Protein AF-H3NLT8-F1 (afdb_monomer)

pLDDT: mean 78.23, std 16.83, range [37.44, 98.0]

Foldseek 3Di:
DVVVVVVVVVVVVVVVVVVVVVVVVLVVVLVVLVVVLVVLLVCLLCVLQPPVVVVVVPDDDDDDPDPPPVLVVSCVSNQAPDPLVSVLSVLSSLLSNLCRVQFQKHKDWPDKDKDWDWDDDPQKIKIKIWMKTWIWIQHNNRIDPDIDIDIWIKIWIAGSPPRHTHDIGTPDPVVVCSSVDPSVVVSVVSNVVSVVVVVVVVVLVVVVVVVVVVDPDDDDPDPPDDDPLPDPDQFPVVQLVVLCVVPVPPHDPVDDDPCVPDNCCVVSSVVVSRVSRDDDD

Solvent-accessible surface area (backbone atoms only — not comparable to full-atom values): 16389 Å² total; per-residue (Å²): 112,74,70,63,54,55,53,52,52,54,51,52,52,49,51,53,50,53,52,52,51,48,53,52,53,52,50,54,54,49,48,55,52,50,51,50,41,55,48,51,50,53,46,62,72,48,51,68,73,57,64,57,62,68,51,64,78,70,54,87,84,77,81,88,71,76,77,71,76,57,56,66,60,53,50,64,70,50,35,61,68,33,66,69,58,51,51,49,52,54,50,50,51,51,38,49,46,59,49,52,78,76,44,57,63,47,79,44,78,78,46,77,48,79,48,75,47,80,47,79,56,92,64,32,35,36,34,42,35,43,35,42,38,31,33,33,44,23,50,77,85,45,68,50,89,63,77,43,79,48,79,48,40,35,35,40,32,26,33,63,87,79,65,25,32,55,46,77,46,60,67,43,66,68,58,47,50,56,76,70,46,65,54,68,62,49,38,52,51,55,48,51,53,51,51,51,52,49,53,52,50,52,50,52,53,50,52,53,53,52,60,54,68,78,48,92,71,78,94,70,89,73,77,79,82,66,67,89,88,69,65,95,81,61,65,40,59,68,45,21,51,52,46,42,69,69,36,74,88,41,82,64,79,94,47,89,83,58,59,87,70,55,88,47,52,66,64,53,50,51,52,49,29,54,54,56,11,49,78,85,128

Organism: NCBI:txid883114

Secondary structure (DSSP, 8-state):
-HHHHHHHHHHHHHHHHHHHHHHHHHHHHHHHHHHHHHHHHHHHHHHTTTHHHHHHTT-S------THHHHHHHHHHHTB--HHHHHHHHHHHHHHHHHHTT--EEEEEEEEEEEEEEEEETTEEEEEEEEEEEEEEEETTEE-SSPEEEEEEEEEEEETTT--EEEEEE-SHHHHHHHHS-HHHHHHHHHHHHHHHHHHHHHHHHHHHHHHHS--S----------TT--TT-B-HHHHHHHHHHHSSS--TTS---TTSSSTHHHHHHHHHHHHHB---

Nearest PDB structures (foldseek):
  6jzf-assembly1_B  TM=5.362E-01  e=1.788E-02  Arabidopsis thaliana
  5i7l-assembly3_A  TM=5.885E-01  e=6.444E-01  Homo sapiens
  3f7x-assembly1_A-2  TM=3.452E-01  e=8.452E-02  Pseudomonas putida KT2440
  3f8h-assembly1_B  TM=3.735E-01  e=1.011E-01  Ruegeria sp. TM1040
  7jmv-assembly1_A  TM=3.853E-01  e=9.790E-01  Madurella mycetomatis

Radius of gyration: 28.03 Å; Cα contacts (8 Å, |Δi|>4): 250; chains: 1; bounding box: 74×52×92 Å

Structure (mmCIF, N/CA/C/O backbone):
data_AF-H3NLT8-F1
#
_entry.id   AF-H3NLT8-F1
#
loop_
_atom_site.group_PDB
_atom_site.id
_atom_site.type_symbol
_atom_site.label_atom_id
_atom_site.label_alt_id
_atom_site.label_comp_id
_atom_site.label_asym_id
_atom_site.label_entity_id
_atom_site.label_seq_id
_atom_site.pdbx_PDB_ins_code
_atom_site.Cartn_x
_atom_site.Cartn_y
_atom_site.Cartn_z
_atom_site.occupancy
_atom_site.B_iso_or_equiv
_atom_site.auth_seq_id
_atom_site.auth_comp_id
_atom_site.auth_asym_id
_atom_site.auth_atom_id
_atom_site.pdbx_PDB_model_num
ATOM 1 N N . MET A 1 1 ? -32.694 14.013 56.659 1.00 67.44 1 MET A N 1
ATOM 2 C CA . MET A 1 1 ? -32.804 14.298 55.208 1.00 67.44 1 MET A CA 1
ATOM 3 C C . MET A 1 1 ? -31.577 14.983 54.596 1.00 67.44 1 MET A C 1
ATOM 5 O O . MET A 1 1 ? -31.071 14.470 53.612 1.00 67.44 1 MET A O 1
ATOM 9 N N . LYS A 1 2 ? -31.036 16.087 55.146 1.00 72.31 2 LYS A N 1
ATOM 10 C CA . LYS A 1 2 ? -29.868 16.773 54.535 1.00 72.31 2 LYS A CA 1
ATOM 11 C C . LYS A 1 2 ? -28.588 15.915 54.445 1.00 72.31 2 LYS A C 1
ATOM 13 O O . LYS A 1 2 ? -27.911 15.945 53.427 1.00 72.31 2 LYS A O 1
ATOM 18 N N . ARG A 1 3 ? -28.277 15.101 55.467 1.00 73.44 3 ARG A N 1
ATOM 19 C CA . ARG A 1 3 ? -27.084 14.222 55.461 1.00 73.44 3 ARG A CA 1
ATOM 20 C C . ARG A 1 3 ? -27.124 13.134 54.382 1.00 73.44 3 ARG A C 1
ATOM 22 O O . ARG A 1 3 ? -26.101 12.863 53.770 1.00 73.44 3 ARG A O 1
ATOM 29 N N . SER A 1 4 ? -28.288 12.539 54.130 1.00 71.12 4 SER A N 1
ATOM 30 C CA . SER A 1 4 ? -28.447 11.467 53.140 1.00 71.12 4 SER A CA 1
ATOM 31 C C . SER A 1 4 ? -28.324 11.974 51.696 1.00 71.12 4 SER A C 1
ATOM 33 O O . SER A 1 4 ? -27.777 11.270 50.856 1.00 71.12 4 SER A O 1
ATOM 35 N N . ILE A 1 5 ? -28.740 13.216 51.419 1.00 83.56 5 ILE A N 1
ATOM 36 C CA . ILE A 1 5 ? -28.598 13.844 50.091 1.00 83.56 5 ILE A CA 1
ATOM 37 C C . ILE A 1 5 ? -27.119 14.098 49.751 1.00 83.56 5 ILE A C 1
ATOM 39 O O . ILE A 1 5 ? -26.687 13.808 48.638 1.00 83.56 5 ILE A O 1
ATOM 43 N N . ASN A 1 6 ? -26.320 14.556 50.721 1.00 83.81 6 ASN 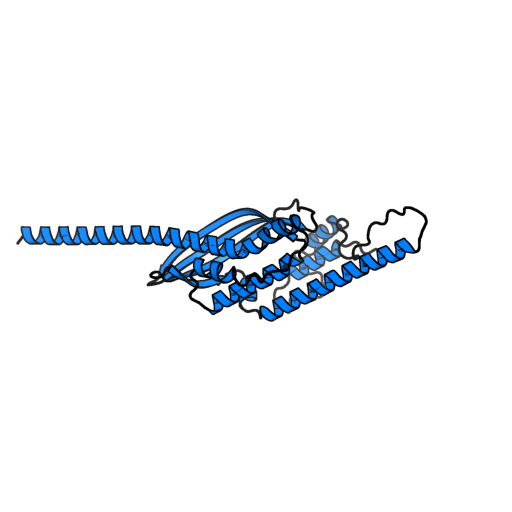A N 1
ATOM 44 C CA . ASN A 1 6 ? -24.897 14.831 50.496 1.00 83.81 6 ASN A CA 1
ATOM 45 C C . ASN A 1 6 ? -24.084 13.560 50.196 1.00 83.81 6 ASN A C 1
ATOM 47 O O . ASN A 1 6 ? -23.157 13.608 49.395 1.00 83.81 6 ASN A O 1
ATOM 51 N N . ILE A 1 7 ? -24.439 12.420 50.801 1.00 87.56 7 ILE A N 1
ATOM 52 C CA . ILE A 1 7 ? -23.751 11.144 50.546 1.00 87.56 7 ILE A CA 1
ATOM 53 C C . ILE A 1 7 ? -24.025 10.659 49.118 1.00 87.56 7 ILE A C 1
ATOM 55 O O . ILE A 1 7 ? -23.089 10.282 48.418 1.00 87.56 7 ILE A O 1
ATOM 59 N N . ILE A 1 8 ? -25.283 10.716 48.667 1.00 87.19 8 ILE A N 1
ATOM 60 C CA . ILE A 1 8 ? -25.667 10.298 47.309 1.00 87.19 8 ILE A CA 1
ATOM 61 C C . ILE A 1 8 ? -24.966 11.168 46.260 1.00 87.19 8 ILE A C 1
ATOM 63 O O . ILE A 1 8 ? -24.414 10.640 45.299 1.00 87.19 8 ILE A O 1
ATOM 67 N N . PHE A 1 9 ? -24.924 12.487 46.467 1.00 88.75 9 PHE A N 1
ATOM 68 C CA . PHE A 1 9 ? -24.256 13.401 45.541 1.00 88.75 9 PHE A CA 1
ATOM 69 C C . PHE A 1 9 ? -22.751 13.115 45.420 1.00 88.75 9 PHE A C 1
ATOM 71 O O . PHE A 1 9 ? -22.236 13.007 44.307 1.00 88.75 9 PHE A O 1
ATOM 78 N N . SER A 1 10 ? -22.055 12.914 46.544 1.00 87.38 10 SER A N 1
ATOM 79 C CA . SER A 1 10 ? -20.630 12.559 46.538 1.00 87.38 10 SER A CA 1
ATOM 80 C C . SER A 1 10 ? -20.358 11.215 45.858 1.00 87.38 10 SER A C 1
ATOM 82 O O . SER A 1 10 ? -19.361 11.082 45.151 1.00 87.38 10 SER A O 1
ATOM 84 N N . LEU A 1 11 ? -21.249 10.229 46.022 1.00 85.75 11 LEU A N 1
ATOM 85 C CA . LEU A 1 11 ? -21.117 8.929 45.363 1.00 85.75 11 LEU A CA 1
ATOM 86 C C . LEU A 1 11 ? -21.314 9.040 43.845 1.00 85.75 11 LEU A C 1
ATOM 88 O O . LEU A 1 11 ? -20.535 8.475 43.082 1.00 85.75 11 LEU A O 1
ATOM 92 N N . CYS A 1 12 ? -22.311 9.811 43.401 1.00 87.12 12 CYS A N 1
ATOM 93 C CA . CYS A 1 12 ? -22.528 10.089 41.983 1.00 87.12 12 CYS A CA 1
ATOM 94 C C . CYS A 1 12 ? -21.328 10.815 41.361 1.00 87.12 12 CYS A C 1
ATOM 96 O O . CYS A 1 12 ? -20.885 10.436 40.280 1.00 87.12 12 CYS A O 1
ATOM 98 N N . LEU A 1 13 ? -20.762 11.811 42.050 1.00 85.81 13 LEU A N 1
ATOM 99 C CA . LEU A 1 13 ? -19.575 12.528 41.581 1.00 85.81 13 LEU A CA 1
ATOM 100 C C . LEU A 1 13 ? -18.369 11.587 41.450 1.00 85.81 13 LEU A C 1
ATOM 102 O O . LEU A 1 13 ? -17.676 11.611 40.435 1.00 85.81 13 LEU A O 1
ATOM 106 N N . LEU A 1 14 ? -18.152 10.716 42.440 1.00 87.81 14 LEU A N 1
ATOM 107 C CA . LEU A 1 14 ? -17.088 9.715 42.401 1.00 87.81 14 LEU A CA 1
ATOM 108 C C . LEU A 1 14 ? -17.272 8.740 41.230 1.00 87.81 14 LEU A C 1
ATOM 110 O O . LEU A 1 14 ? -16.308 8.448 40.529 1.00 87.81 14 LEU A O 1
ATOM 114 N N . LEU A 1 15 ? -18.498 8.274 40.976 1.00 85.25 15 LEU A N 1
ATOM 115 C CA . LEU A 1 15 ? -18.798 7.402 39.839 1.00 85.25 15 LEU A CA 1
ATOM 116 C C . LEU A 1 15 ? -18.531 8.096 38.500 1.00 85.25 15 LEU A C 1
ATOM 118 O O . LEU A 1 15 ? -17.931 7.484 37.620 1.00 85.25 15 LEU A O 1
ATOM 122 N N . VAL A 1 16 ? -18.904 9.372 38.356 1.00 86.62 16 VAL A N 1
ATOM 123 C CA . VAL A 1 16 ? -18.590 10.164 37.155 1.00 86.62 16 VAL A CA 1
ATOM 124 C C . VAL A 1 16 ? -17.076 10.285 36.966 1.00 86.62 16 VAL A C 1
ATOM 126 O O . VAL A 1 16 ? -16.595 10.068 35.858 1.00 86.62 16 VAL A O 1
ATOM 129 N N . VAL A 1 17 ? -16.317 10.561 38.032 1.00 81.31 17 VAL A N 1
ATOM 130 C CA . VAL A 1 17 ? -14.846 10.662 37.981 1.00 81.31 17 VAL A CA 1
ATOM 131 C C . VAL A 1 17 ? -14.194 9.320 37.634 1.00 81.31 17 VAL A C 1
ATOM 133 O O . VAL A 1 17 ? -13.313 9.261 36.781 1.00 81.31 17 VAL A O 1
ATOM 136 N N . ILE A 1 18 ? -14.638 8.217 38.239 1.00 81.12 18 ILE A N 1
ATOM 137 C CA . ILE A 1 18 ? -14.132 6.876 37.913 1.00 81.12 18 ILE A CA 1
ATOM 138 C C . ILE A 1 18 ? -14.439 6.538 36.451 1.00 81.12 18 ILE A C 1
ATOM 140 O O . ILE A 1 18 ? -13.577 5.999 35.753 1.00 81.12 18 ILE A O 1
ATOM 144 N N . PHE A 1 19 ? -15.634 6.878 35.963 1.00 75.00 19 PHE A N 1
ATOM 145 C CA . PHE A 1 19 ? -16.035 6.617 34.584 1.00 75.00 19 PHE A CA 1
ATOM 146 C C . PHE A 1 19 ? -15.226 7.454 33.580 1.00 75.00 19 PHE A C 1
ATOM 148 O O . PHE A 1 19 ? -14.791 6.925 32.557 1.00 75.00 19 PHE A O 1
ATOM 155 N N . THR A 1 20 ? -14.952 8.731 33.871 1.00 76.12 20 THR A N 1
ATOM 156 C CA . THR A 1 20 ? -14.125 9.591 33.004 1.00 76.12 20 THR A CA 1
ATOM 157 C C . THR A 1 20 ? -12.658 9.169 32.996 1.00 76.12 20 THR A C 1
ATOM 159 O O . THR A 1 20 ? -12.076 9.057 31.917 1.00 76.12 20 THR A O 1
ATOM 162 N N . ILE A 1 21 ? -12.072 8.853 34.157 1.00 76.44 21 ILE A N 1
ATOM 163 C CA . ILE A 1 21 ? -10.695 8.341 34.247 1.00 76.44 21 ILE A CA 1
ATOM 164 C C . ILE A 1 21 ? -10.572 7.017 33.494 1.00 76.44 21 ILE A C 1
ATOM 166 O O . ILE A 1 21 ? -9.658 6.855 32.687 1.00 76.44 21 ILE A O 1
ATOM 170 N N . SER A 1 22 ? -11.514 6.092 33.700 1.00 66.38 22 SER A N 1
ATOM 171 C CA . SER A 1 22 ? -11.508 4.802 33.007 1.00 66.38 22 SER A CA 1
ATOM 172 C C . SER A 1 22 ? -11.566 5.002 31.493 1.00 66.38 22 SER A C 1
ATOM 174 O O . SER A 1 22 ? -10.734 4.450 30.777 1.00 66.38 22 SER A O 1
ATOM 176 N N . ASN A 1 23 ? -12.475 5.848 30.996 1.00 71.00 23 ASN A N 1
ATOM 177 C CA . ASN A 1 23 ? -12.581 6.135 29.564 1.00 71.00 23 ASN A CA 1
ATOM 178 C C . ASN A 1 23 ? -11.294 6.741 28.983 1.00 71.00 23 ASN A C 1
ATOM 180 O O . ASN A 1 23 ? -10.894 6.341 27.892 1.00 71.00 23 ASN A O 1
ATOM 184 N N . ASN A 1 24 ? -10.617 7.634 29.712 1.00 75.56 24 ASN A N 1
ATOM 185 C CA . ASN A 1 24 ? -9.347 8.219 29.270 1.00 75.56 24 ASN A CA 1
ATOM 186 C C . ASN A 1 24 ? -8.213 7.186 29.219 1.00 75.56 24 ASN A C 1
ATOM 188 O O . ASN A 1 24 ? -7.479 7.137 28.235 1.00 75.56 24 ASN A O 1
ATOM 192 N N . VAL A 1 25 ? -8.098 6.317 30.228 1.00 76.38 25 VAL A N 1
ATOM 193 C CA . VAL A 1 25 ? -7.074 5.258 30.259 1.00 76.38 25 VAL A CA 1
ATOM 194 C C . VAL A 1 25 ? -7.305 4.235 29.142 1.00 76.38 25 VAL A C 1
ATOM 196 O O . VAL A 1 25 ? -6.360 3.843 28.453 1.00 76.38 25 VAL A O 1
ATOM 199 N N . TYR A 1 26 ? -8.559 3.830 28.910 1.00 73.31 26 TYR A N 1
ATOM 200 C CA . TYR A 1 26 ? -8.904 2.948 27.792 1.00 73.31 26 TYR A CA 1
ATOM 201 C C . TYR A 1 26 ? -8.621 3.606 26.437 1.00 73.31 26 TYR A C 1
ATOM 203 O O . TYR A 1 26 ? -8.107 2.938 25.540 1.00 73.31 26 TYR A O 1
ATOM 211 N N . ALA A 1 27 ? -8.902 4.905 26.293 1.00 79.56 27 ALA A N 1
ATOM 212 C CA . ALA A 1 27 ? -8.604 5.648 25.073 1.00 79.56 27 ALA A CA 1
ATOM 213 C C . ALA A 1 27 ? -7.091 5.737 24.808 1.00 79.56 27 ALA A C 1
ATOM 215 O O . ALA A 1 27 ? -6.657 5.542 23.675 1.00 79.56 27 ALA A O 1
ATOM 216 N N . GLU A 1 28 ? -6.272 5.966 25.839 1.00 85.88 28 GLU A N 1
ATOM 217 C CA . GLU A 1 28 ? -4.815 6.050 25.686 1.00 85.88 28 GLU A CA 1
ATOM 218 C C . GLU A 1 28 ? -4.188 4.690 25.341 1.00 85.88 28 GLU A C 1
ATOM 220 O O . GLU A 1 28 ? -3.332 4.602 24.458 1.00 85.88 28 GLU A O 1
ATOM 225 N N . LYS A 1 29 ? -4.640 3.610 25.994 1.00 85.31 29 LYS A N 1
ATOM 226 C CA . LYS A 1 29 ? -4.185 2.250 25.672 1.00 85.31 29 LYS A CA 1
ATOM 227 C C . LYS A 1 29 ? -4.591 1.848 24.253 1.00 85.31 29 LYS A C 1
ATOM 229 O O . LYS A 1 29 ? -3.748 1.359 23.504 1.00 85.31 29 LYS A O 1
ATOM 234 N N . GLY A 1 30 ? -5.847 2.100 23.878 1.00 85.31 30 GLY A N 1
ATOM 235 C CA . GLY A 1 30 ? -6.351 1.833 22.530 1.00 85.31 30 GLY A CA 1
ATOM 236 C C . GLY A 1 30 ? -5.584 2.612 21.462 1.00 85.31 30 GLY A C 1
ATOM 237 O O . GLY A 1 30 ? -5.234 2.043 20.433 1.00 85.31 30 GLY A O 1
ATOM 238 N N . LYS A 1 31 ? -5.231 3.875 21.739 1.00 90.81 31 LYS A N 1
ATOM 239 C CA . LYS A 1 31 ? -4.407 4.701 20.847 1.00 90.81 31 LYS A CA 1
ATOM 240 C C . LYS A 1 31 ? -3.030 4.082 20.591 1.00 90.81 31 LYS A C 1
ATOM 242 O O . LYS A 1 31 ? -2.641 3.958 19.436 1.00 90.81 31 LYS A O 1
ATOM 247 N N . LYS A 1 32 ? -2.323 3.639 21.639 1.00 92.50 32 LYS A N 1
ATOM 248 C CA . LYS A 1 32 ? -1.001 2.997 21.493 1.00 92.50 32 LYS A CA 1
ATOM 249 C C . LYS A 1 32 ? -1.073 1.699 20.683 1.00 92.50 32 LYS A C 1
ATOM 251 O O . LYS A 1 32 ? -0.205 1.460 19.853 1.00 92.50 32 LYS A O 1
ATOM 256 N N . GLU A 1 33 ? -2.095 0.874 20.901 1.00 90.75 33 GLU A N 1
ATOM 257 C CA . GLU A 1 33 ? -2.266 -0.379 20.149 1.00 90.75 33 GLU A CA 1
ATOM 258 C C . GLU A 1 33 ? -2.604 -0.118 18.672 1.00 90.75 33 GLU A C 1
ATOM 260 O O . GLU A 1 33 ? -1.989 -0.714 17.792 1.00 90.75 33 GLU A O 1
ATOM 265 N N . VAL A 1 34 ? -3.488 0.846 18.392 1.00 91.75 34 VAL A N 1
ATOM 266 C CA . VAL A 1 34 ? -3.766 1.328 17.028 1.00 91.75 34 VAL A CA 1
ATOM 267 C C . VAL A 1 34 ? -2.503 1.857 16.351 1.00 91.75 34 VAL A C 1
ATOM 269 O O . VAL A 1 34 ? -2.265 1.572 15.179 1.00 91.75 34 VAL A O 1
ATOM 272 N N . ASP A 1 35 ? -1.675 2.613 17.076 1.00 93.38 35 ASP A N 1
ATOM 273 C CA . ASP A 1 35 ? -0.437 3.165 16.534 1.00 93.38 35 ASP A CA 1
ATOM 274 C C . ASP A 1 35 ? 0.534 2.068 16.097 1.00 93.38 35 ASP A C 1
ATOM 276 O O . ASP A 1 35 ? 1.102 2.169 15.007 1.00 93.38 35 ASP A O 1
ATOM 280 N N . VAL A 1 36 ? 0.679 1.025 16.921 1.00 92.69 36 VAL A N 1
ATOM 281 C CA . VAL A 1 36 ? 1.484 -0.159 16.604 1.00 92.69 36 VAL A CA 1
ATOM 282 C C . VAL A 1 36 ? 0.903 -0.898 15.403 1.00 92.69 36 VAL A C 1
ATOM 284 O O . VAL A 1 36 ? 1.651 -1.208 14.488 1.00 92.69 36 VAL A O 1
ATOM 287 N N . MET A 1 37 ? -0.415 -1.110 15.340 1.00 92.88 37 MET A N 1
ATOM 288 C CA . MET A 1 37 ? -1.050 -1.806 14.213 1.00 92.88 37 MET A CA 1
ATOM 289 C C . MET A 1 37 ? -0.899 -1.063 12.885 1.00 92.88 37 MET A C 1
ATOM 291 O O . MET A 1 37 ? -0.634 -1.686 11.863 1.00 92.88 37 MET A O 1
ATOM 295 N N . ILE A 1 38 ? -1.047 0.265 12.885 1.00 93.88 38 ILE A N 1
ATOM 296 C CA . ILE A 1 38 ? -0.856 1.084 11.678 1.00 93.88 38 ILE A CA 1
ATOM 297 C C . ILE A 1 38 ? 0.599 1.018 11.220 1.00 93.88 38 ILE A C 1
ATOM 299 O O . ILE A 1 38 ? 0.859 0.874 10.027 1.00 93.88 38 ILE A O 1
ATOM 303 N N . LYS A 1 39 ? 1.547 1.093 12.160 1.00 92.69 39 LYS A N 1
ATOM 304 C CA . LYS A 1 39 ? 2.968 0.950 11.846 1.00 92.69 39 LYS A CA 1
ATOM 305 C C . LYS A 1 39 ? 3.268 -0.440 11.288 1.00 92.69 39 LYS A C 1
ATOM 307 O O . LYS A 1 39 ? 3.851 -0.540 10.219 1.00 92.69 39 LYS A O 1
ATOM 312 N N . ASP A 1 40 ? 2.804 -1.494 11.953 1.00 90.44 40 ASP A N 1
ATOM 313 C CA . ASP A 1 40 ? 2.979 -2.877 11.508 1.00 90.44 40 ASP A CA 1
ATOM 314 C C . ASP A 1 40 ? 2.337 -3.122 10.135 1.00 90.44 40 ASP A C 1
ATOM 316 O O . ASP A 1 40 ? 2.854 -3.922 9.356 1.00 90.44 40 ASP A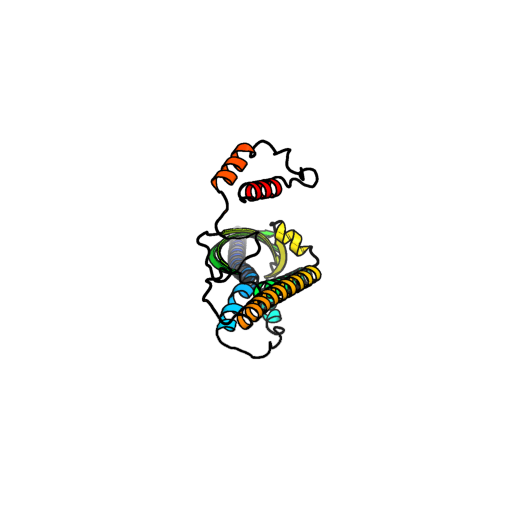 O 1
ATOM 320 N N . PHE A 1 41 ? 1.233 -2.441 9.811 1.00 91.75 41 PHE A N 1
ATOM 321 C CA . PHE A 1 41 ? 0.587 -2.518 8.501 1.00 91.75 41 PHE A CA 1
ATOM 322 C C . PHE A 1 41 ? 1.486 -1.956 7.394 1.00 91.75 41 PHE A C 1
ATOM 324 O O . PHE A 1 41 ? 1.722 -2.643 6.399 1.00 91.75 41 PHE A O 1
ATOM 331 N N . PHE A 1 42 ? 2.022 -0.742 7.569 1.00 91.06 42 PHE A N 1
ATOM 332 C CA . PHE A 1 42 ? 2.941 -0.153 6.590 1.00 91.06 42 PHE A CA 1
ATOM 333 C C . PHE A 1 42 ? 4.271 -0.905 6.539 1.00 91.06 42 PHE A C 1
ATOM 335 O O . PHE A 1 42 ? 4.710 -1.266 5.452 1.00 91.06 42 PHE A O 1
ATOM 342 N N . ASP A 1 43 ? 4.838 -1.265 7.693 1.00 87.56 43 ASP A N 1
ATOM 343 C CA . ASP A 1 43 ? 6.045 -2.087 7.769 1.00 87.56 43 ASP A CA 1
ATOM 344 C C . ASP A 1 43 ? 5.835 -3.408 7.016 1.00 87.56 43 ASP A C 1
ATOM 346 O O . ASP A 1 43 ? 6.690 -3.824 6.248 1.00 87.56 43 ASP A O 1
ATOM 350 N N . THR A 1 44 ? 4.691 -4.076 7.177 1.00 84.75 44 THR A N 1
ATOM 351 C CA . THR A 1 44 ? 4.375 -5.312 6.440 1.00 84.75 44 THR A CA 1
ATOM 352 C C . THR A 1 44 ? 4.327 -5.083 4.933 1.00 84.75 44 THR A C 1
ATOM 354 O O . THR A 1 44 ? 4.850 -5.899 4.171 1.00 84.75 44 THR A O 1
ATOM 357 N N . ARG A 1 45 ? 3.702 -3.982 4.508 1.00 82.88 45 ARG A N 1
ATOM 358 C CA . ARG A 1 45 ? 3.583 -3.606 3.098 1.00 82.88 45 ARG A CA 1
ATOM 359 C C . ARG A 1 45 ? 4.956 -3.344 2.467 1.00 82.88 45 ARG A C 1
ATOM 361 O O . ARG A 1 45 ? 5.144 -3.665 1.299 1.00 82.88 45 ARG A O 1
ATOM 368 N N . GLU A 1 46 ? 5.908 -2.820 3.239 1.00 82.50 46 GLU A N 1
ATOM 369 C CA . GLU A 1 46 ? 7.213 -2.358 2.742 1.00 82.50 46 GLU A CA 1
ATOM 370 C C . GLU A 1 46 ? 8.372 -3.328 2.990 1.00 82.50 46 GLU A C 1
ATOM 372 O O . GLU A 1 46 ? 9.316 -3.390 2.205 1.00 82.50 46 GLU A O 1
ATOM 377 N N . LYS A 1 47 ? 8.319 -4.138 4.050 1.00 71.94 47 LYS A N 1
ATOM 378 C CA . LYS A 1 47 ? 9.423 -5.009 4.488 1.00 71.94 47 LYS A CA 1
ATOM 379 C C . LYS A 1 47 ? 9.824 -6.064 3.453 1.00 71.94 47 LYS A C 1
ATOM 381 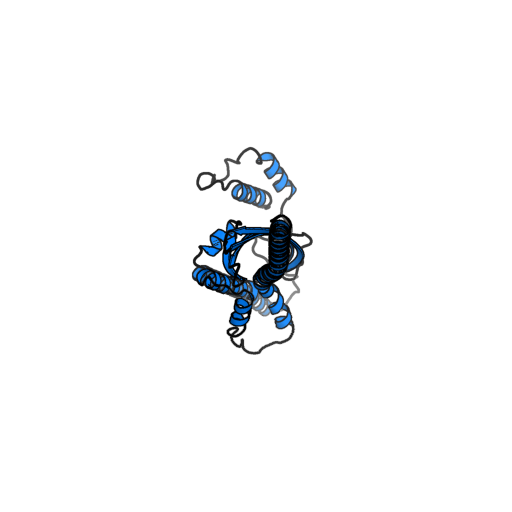O O . LYS A 1 47 ? 10.969 -6.522 3.457 1.00 71.94 47 LYS A O 1
ATOM 386 N N . TYR A 1 48 ? 8.931 -6.405 2.526 1.00 60.69 48 TYR A N 1
ATOM 387 C CA . TYR A 1 48 ? 9.250 -7.287 1.402 1.00 60.69 48 TYR A CA 1
ATOM 388 C C . TYR A 1 48 ? 10.111 -6.633 0.315 1.00 60.69 48 TYR A C 1
ATOM 390 O O . TYR A 1 48 ? 10.662 -7.354 -0.515 1.00 60.69 48 TYR A O 1
ATOM 398 N N . SER A 1 49 ? 10.291 -5.311 0.351 1.00 53.22 49 SER A N 1
ATOM 399 C CA . SER A 1 49 ? 11.232 -4.602 -0.518 1.00 53.22 49 SER A CA 1
ATOM 400 C C . SER A 1 49 ? 12.684 -4.712 -0.058 1.00 53.22 49 SER A C 1
ATOM 402 O O . SER A 1 49 ? 13.563 -4.612 -0.894 1.00 53.22 49 SER A O 1
ATOM 404 N N . TYR A 1 50 ? 12.963 -4.925 1.237 1.00 47.75 50 TYR A N 1
ATOM 405 C CA . TYR A 1 50 ? 14.317 -4.705 1.782 1.00 47.75 50 TYR A CA 1
ATOM 406 C C . TYR A 1 50 ? 15.046 -5.978 2.254 1.00 47.75 50 TYR A C 1
ATOM 408 O O . TYR A 1 50 ? 16.273 -6.068 2.202 1.00 47.75 50 TYR A O 1
ATOM 416 N N . GLU A 1 51 ? 14.330 -6.997 2.750 1.00 53.75 51 GLU A N 1
ATOM 417 C CA . GLU A 1 51 ? 14.994 -8.186 3.319 1.00 53.75 51 GLU A CA 1
ATOM 418 C C . GLU A 1 51 ? 15.498 -9.205 2.277 1.00 53.75 51 GLU A C 1
ATOM 420 O O . GLU A 1 51 ? 16.337 -10.048 2.623 1.00 53.75 51 GLU A O 1
ATOM 425 N N . GLN A 1 52 ? 15.041 -9.151 1.018 1.00 50.78 52 GLN A N 1
ATOM 426 C CA . GLN A 1 52 ? 15.542 -10.058 -0.026 1.00 50.78 52 GLN A CA 1
ATOM 427 C C . GLN A 1 52 ? 16.953 -9.670 -0.503 1.00 50.78 52 GLN A C 1
ATOM 429 O O . GLN A 1 52 ? 17.825 -10.544 -0.581 1.00 50.78 52 GLN A O 1
ATOM 434 N N . ASP A 1 53 ? 17.238 -8.379 -0.676 1.00 47.06 53 ASP A N 1
ATOM 435 C CA . ASP A 1 53 ? 18.512 -7.896 -1.238 1.00 47.06 53 ASP A CA 1
ATOM 436 C C . ASP A 1 53 ? 19.714 -8.197 -0.338 1.00 47.06 53 ASP A C 1
ATOM 438 O O . ASP A 1 53 ? 20.799 -8.583 -0.790 1.00 47.06 53 ASP A O 1
ATOM 442 N N . LYS A 1 54 ? 19.507 -8.151 0.983 1.00 50.34 54 LYS A N 1
ATOM 443 C CA . LYS A 1 54 ? 20.564 -8.448 1.961 1.00 50.34 54 LYS A CA 1
ATOM 444 C C . LYS A 1 54 ? 20.965 -9.931 1.980 1.00 50.34 54 LYS A C 1
ATOM 446 O O . LYS A 1 54 ? 22.104 -10.265 2.320 1.00 50.34 54 LYS A O 1
ATOM 451 N N . LYS A 1 55 ? 20.049 -10.838 1.615 1.00 50.81 55 LYS A N 1
ATOM 452 C CA . LYS A 1 55 ? 20.310 -12.290 1.562 1.00 50.81 55 LYS A CA 1
ATOM 453 C C . LYS A 1 55 ? 20.873 -12.738 0.214 1.00 50.81 55 LYS A C 1
ATOM 455 O O . LYS A 1 55 ? 21.697 -13.654 0.193 1.00 50.81 55 LYS A O 1
ATOM 460 N N . ILE A 1 56 ? 20.496 -12.087 -0.887 1.00 50.72 56 ILE A N 1
ATOM 461 C CA . ILE A 1 56 ? 20.996 -12.424 -2.231 1.00 50.72 56 ILE A CA 1
ATOM 462 C C . ILE A 1 56 ? 22.502 -12.139 -2.346 1.00 50.72 56 ILE A C 1
ATOM 464 O O . ILE A 1 56 ? 23.239 -12.951 -2.907 1.00 50.72 56 ILE A O 1
ATOM 468 N N . ASN A 1 57 ? 22.998 -11.084 -1.692 1.00 47.22 57 ASN A N 1
ATOM 469 C CA . ASN A 1 57 ? 24.427 -10.756 -1.690 1.00 47.22 57 ASN A CA 1
ATOM 470 C C . ASN A 1 57 ? 25.305 -11.646 -0.790 1.00 47.22 57 ASN A C 1
ATOM 472 O O . ASN A 1 57 ? 26.527 -11.517 -0.827 1.00 47.22 57 ASN A O 1
ATOM 476 N N . THR A 1 58 ? 24.736 -12.567 0.003 1.00 45.72 58 THR A N 1
ATOM 477 C CA . THR A 1 58 ? 25.534 -13.372 0.949 1.00 45.72 58 THR A CA 1
ATOM 478 C C . THR A 1 58 ? 25.684 -14.854 0.618 1.00 45.72 58 THR A C 1
ATOM 480 O O . THR A 1 58 ? 26.673 -15.427 1.072 1.00 45.72 58 THR A O 1
ATOM 483 N N . LYS A 1 59 ? 24.829 -15.510 -0.186 1.00 41.56 59 LYS A N 1
ATOM 484 C CA . LYS A 1 59 ? 25.056 -16.927 -0.559 1.00 41.56 59 LYS A CA 1
ATOM 485 C C . LYS A 1 59 ? 24.487 -17.316 -1.925 1.00 41.56 59 LYS A C 1
ATOM 487 O O . LYS A 1 59 ? 23.277 -17.422 -2.105 1.00 41.56 59 LYS A O 1
ATOM 492 N N . LYS A 1 60 ? 25.385 -17.692 -2.846 1.00 47.06 60 LYS A N 1
ATOM 493 C CA . LYS A 1 60 ? 25.067 -18.562 -3.988 1.00 47.06 60 LYS A CA 1
ATOM 494 C C . LYS A 1 60 ? 24.381 -19.841 -3.489 1.00 47.06 60 LYS A C 1
ATOM 496 O O . LYS A 1 60 ? 24.929 -20.547 -2.650 1.00 47.06 60 LYS A O 1
ATOM 501 N N . SER A 1 61 ? 23.252 -20.169 -4.115 1.00 49.44 61 SER A N 1
ATOM 502 C CA . SER A 1 61 ? 22.702 -21.525 -4.226 1.00 49.44 61 SER A CA 1
ATOM 503 C C . SER A 1 61 ? 22.344 -22.235 -2.910 1.00 49.44 61 SER A C 1
ATOM 505 O O . SER A 1 61 ? 23.094 -23.067 -2.402 1.00 49.44 61 SER A O 1
ATOM 507 N N . SER A 1 62 ? 21.101 -22.064 -2.454 1.00 38.03 62 SER A N 1
ATOM 508 C CA . SER A 1 62 ? 20.336 -23.210 -1.943 1.00 38.03 62 SER A CA 1
ATOM 509 C C . SER A 1 62 ? 18.835 -22.971 -2.117 1.00 38.03 62 SER A C 1
ATOM 511 O O . SER A 1 62 ? 18.353 -21.861 -1.923 1.00 38.03 62 SER A O 1
ATOM 513 N N . LYS A 1 63 ? 18.137 -24.025 -2.558 1.00 42.78 63 LYS A N 1
ATOM 514 C CA . LYS A 1 63 ? 16.695 -24.136 -2.833 1.00 42.78 63 LYS A CA 1
ATOM 515 C C . LYS A 1 63 ? 15.823 -23.183 -2.003 1.00 42.78 63 LYS A C 1
ATOM 517 O O . LYS A 1 63 ? 15.845 -23.255 -0.776 1.00 42.78 63 LYS A O 1
ATOM 522 N N . PHE A 1 64 ? 14.987 -22.402 -2.695 1.00 41.44 64 PHE A N 1
ATOM 523 C CA . PHE A 1 64 ? 13.816 -21.712 -2.145 1.00 41.44 64 PHE A CA 1
ATOM 524 C C . PHE A 1 64 ? 12.969 -22.716 -1.341 1.00 41.44 64 PHE A C 1
ATOM 526 O O . PHE A 1 64 ? 12.158 -23.462 -1.890 1.00 41.44 64 PHE A O 1
ATOM 533 N N . LYS A 1 65 ? 13.188 -22.790 -0.025 1.00 43.69 65 LYS A N 1
ATOM 534 C CA . LYS A 1 65 ? 12.239 -23.417 0.895 1.00 43.69 65 LYS A CA 1
ATOM 535 C C . LYS A 1 65 ? 11.045 -22.474 0.960 1.00 43.69 65 LYS A C 1
ATOM 537 O O . LYS A 1 65 ? 11.206 -21.312 1.317 1.00 43.69 65 LYS A O 1
ATOM 542 N N . SER A 1 66 ? 9.883 -22.978 0.557 1.00 45.62 66 SER A N 1
ATOM 543 C CA . SER A 1 66 ? 8.622 -22.245 0.454 1.00 45.62 66 SER A CA 1
ATOM 544 C C . SER A 1 66 ? 8.389 -21.306 1.642 1.00 45.62 66 SER A C 1
ATOM 546 O O . SER A 1 66 ? 8.334 -21.767 2.784 1.00 45.62 66 SER A O 1
ATOM 548 N N . ILE A 1 67 ? 8.162 -20.026 1.345 1.00 52.22 67 ILE A N 1
ATOM 549 C CA . ILE A 1 67 ? 7.802 -18.909 2.243 1.00 52.22 67 ILE A CA 1
ATOM 550 C C . ILE A 1 67 ? 6.363 -19.102 2.794 1.00 52.22 67 ILE A C 1
ATOM 552 O O . ILE A 1 67 ? 5.598 -18.178 3.014 1.00 52.22 67 ILE A O 1
ATOM 556 N N . LYS A 1 68 ? 5.929 -20.351 3.006 1.00 53.59 68 LYS A N 1
ATOM 557 C CA . LYS A 1 68 ? 4.587 -20.660 3.518 1.00 53.59 68 LYS A CA 1
ATOM 558 C C . LYS A 1 68 ? 4.461 -20.390 5.018 1.00 53.59 68 LYS A C 1
ATOM 560 O O . LYS A 1 68 ? 3.362 -20.152 5.486 1.00 53.59 68 LYS A O 1
ATOM 565 N N . THR A 1 69 ? 5.565 -20.400 5.767 1.00 51.56 69 THR A N 1
ATOM 566 C CA . THR A 1 69 ? 5.554 -20.247 7.232 1.00 51.56 69 THR A CA 1
ATOM 567 C C . THR A 1 69 ? 5.681 -18.804 7.729 1.00 51.56 69 THR A C 1
ATOM 569 O O . THR A 1 69 ? 5.493 -18.573 8.920 1.00 51.56 69 THR A O 1
ATOM 572 N N . SER A 1 70 ? 5.986 -17.820 6.874 1.00 60.53 70 SER A N 1
ATOM 573 C CA . SER A 1 70 ? 6.094 -16.414 7.307 1.00 60.53 70 SER A CA 1
ATOM 574 C C . SER A 1 70 ? 4.777 -15.646 7.239 1.00 60.53 70 SER A C 1
ATOM 576 O O . SER A 1 70 ? 4.595 -14.709 8.010 1.00 60.53 70 SER A O 1
ATOM 578 N N . ASN A 1 71 ? 3.858 -16.032 6.352 1.00 64.12 71 ASN A N 1
ATOM 579 C CA . ASN A 1 71 ? 2.660 -15.230 6.096 1.00 64.12 71 ASN A CA 1
ATOM 580 C C . ASN A 1 71 ? 1.653 -15.323 7.250 1.00 64.12 71 ASN A C 1
ATOM 582 O O . ASN A 1 71 ? 1.129 -14.294 7.667 1.00 64.12 71 ASN A O 1
ATOM 586 N N . ASP A 1 72 ? 1.494 -16.498 7.866 1.00 67.12 72 ASP A N 1
ATOM 587 C CA . ASP A 1 72 ? 0.642 -16.671 9.056 1.00 67.12 72 ASP A CA 1
ATOM 588 C C . ASP A 1 72 ? 1.097 -15.773 10.228 1.00 67.12 72 ASP A C 1
ATOM 590 O O . ASP A 1 72 ? 0.283 -15.233 10.977 1.00 67.12 72 ASP A O 1
ATOM 594 N N . SER A 1 73 ? 2.410 -15.537 10.354 1.00 70.00 73 SER A N 1
ATOM 595 C CA . SER A 1 73 ? 2.992 -14.656 11.379 1.00 70.00 73 SER A CA 1
ATOM 596 C C . SER A 1 73 ? 2.609 -13.187 11.171 1.00 70.00 73 SER A C 1
ATOM 598 O O . SER A 1 73 ? 2.344 -12.473 12.139 1.00 70.00 73 SER A O 1
ATOM 600 N N . ILE A 1 74 ? 2.517 -12.733 9.923 1.00 71.19 74 ILE A N 1
ATOM 601 C CA . ILE A 1 74 ? 2.236 -11.334 9.590 1.00 71.19 74 ILE A CA 1
ATOM 602 C C . ILE A 1 74 ? 0.792 -10.965 9.935 1.00 71.19 74 ILE A C 1
ATOM 604 O O . ILE A 1 74 ? 0.553 -10.002 10.665 1.00 71.19 74 ILE A O 1
ATOM 608 N N . PHE A 1 75 ? -0.174 -11.763 9.480 1.00 76.75 75 PHE A N 1
ATOM 609 C CA . PHE A 1 75 ? -1.591 -11.468 9.712 1.00 76.75 75 PHE A CA 1
ATOM 610 C C . PHE A 1 75 ? -2.002 -11.687 11.165 1.00 76.75 75 PHE A C 1
ATOM 612 O O . PHE A 1 75 ? -2.870 -10.970 11.667 1.00 76.75 75 PHE A O 1
ATOM 619 N N . SER A 1 76 ? -1.308 -12.578 11.884 1.00 81.06 76 SER A N 1
ATOM 620 C CA . SER A 1 76 ? -1.527 -12.746 13.323 1.00 81.06 76 SER A CA 1
ATOM 621 C C . SER A 1 76 ? -1.242 -11.465 14.125 1.00 81.06 76 SER A C 1
ATOM 623 O O . SER A 1 76 ? -1.927 -11.204 15.113 1.00 81.06 76 SER A O 1
ATOM 625 N N . LYS A 1 77 ? -0.294 -10.622 13.680 1.00 85.06 77 LYS A N 1
ATOM 626 C CA . LYS A 1 77 ? -0.003 -9.321 14.309 1.00 85.06 77 LYS A CA 1
ATOM 627 C C . LYS A 1 77 ? -1.048 -8.259 13.989 1.00 85.06 77 LYS A C 1
ATOM 629 O O . LYS A 1 77 ? -1.438 -7.505 14.875 1.00 85.06 77 LYS A O 1
ATOM 634 N N . LEU A 1 78 ? -1.515 -8.224 12.740 1.00 84.88 78 LEU A N 1
ATOM 635 C CA . LEU A 1 78 ? -2.488 -7.233 12.271 1.00 84.88 78 LEU A CA 1
ATOM 636 C C . LEU A 1 78 ? -3.917 -7.506 12.757 1.00 84.88 78 LEU A C 1
ATOM 638 O O . LEU A 1 78 ? -4.763 -6.618 12.661 1.00 84.88 78 LEU A O 1
ATOM 642 N N . LYS A 1 79 ? -4.191 -8.716 13.271 1.00 90.75 79 LYS A N 1
ATOM 643 C CA . LYS A 1 79 ? -5.509 -9.142 13.767 1.00 90.75 79 LYS A CA 1
ATOM 644 C C . LYS A 1 79 ? -6.631 -8.793 12.772 1.00 90.75 79 LYS A C 1
ATOM 646 O O . LYS A 1 79 ? -7.627 -8.165 13.129 1.00 90.75 79 LYS A O 1
ATOM 651 N N . VAL A 1 80 ? -6.438 -9.127 11.495 1.00 90.44 80 VAL A N 1
ATOM 652 C CA . VAL A 1 80 ? -7.394 -8.780 10.432 1.00 90.44 80 VAL A CA 1
ATOM 653 C C . VAL A 1 80 ? -8.616 -9.688 10.525 1.00 90.44 80 VAL A C 1
ATOM 655 O O . VAL A 1 80 ? -8.502 -10.903 10.408 1.00 90.44 80 VAL A O 1
ATOM 658 N N . ARG A 1 81 ? -9.802 -9.105 10.713 1.00 91.50 81 ARG A N 1
ATOM 659 C CA . ARG A 1 81 ? -11.064 -9.862 10.793 1.00 91.50 81 ARG A CA 1
ATOM 660 C C . ARG A 1 81 ? -11.705 -10.090 9.423 1.00 91.50 81 ARG A C 1
ATOM 662 O O . ARG A 1 81 ? -12.459 -11.043 9.222 1.00 91.50 81 ARG A O 1
ATOM 669 N N . ASN A 1 82 ? -11.466 -9.177 8.489 1.00 92.00 82 ASN A N 1
ATOM 670 C CA . ASN A 1 82 ? -12.073 -9.199 7.165 1.00 92.00 82 ASN A CA 1
ATOM 671 C C . ASN A 1 82 ? -11.258 -10.068 6.202 1.00 92.00 82 ASN A C 1
ATOM 673 O O . ASN A 1 82 ? -10.191 -9.666 5.748 1.00 92.00 82 ASN A O 1
ATOM 677 N N . LYS A 1 83 ? -11.808 -11.237 5.852 1.00 91.00 83 LYS A N 1
ATOM 678 C CA . LYS A 1 83 ? -11.170 -12.207 4.948 1.00 91.00 83 LYS A CA 1
ATOM 679 C C . LYS A 1 83 ? -10.817 -11.628 3.578 1.00 91.00 83 LYS A C 1
ATOM 681 O O . LYS A 1 83 ? -9.785 -11.988 3.029 1.00 91.00 83 LYS A O 1
ATOM 686 N N . ASN A 1 84 ? -11.630 -10.718 3.038 1.00 90.25 84 ASN A N 1
ATOM 687 C CA . ASN A 1 84 ? -11.346 -10.105 1.738 1.00 90.25 84 ASN A CA 1
ATOM 688 C C . ASN A 1 84 ? -10.140 -9.160 1.829 1.00 90.25 84 ASN A C 1
ATOM 690 O O . ASN A 1 84 ? -9.335 -9.095 0.905 1.00 90.25 84 ASN A O 1
ATOM 694 N N . LEU A 1 85 ? -10.003 -8.439 2.948 1.00 89.88 85 LEU A N 1
ATOM 695 C CA . LEU A 1 85 ? -8.841 -7.589 3.204 1.00 89.88 85 LEU A CA 1
ATOM 696 C C . LEU A 1 85 ? -7.578 -8.430 3.415 1.00 89.88 85 LEU A C 1
ATOM 698 O O . LEU A 1 85 ? -6.530 -8.109 2.864 1.00 89.88 85 LEU A O 1
ATOM 702 N N . GLU A 1 86 ? -7.681 -9.517 4.177 1.00 90.56 86 GLU A N 1
ATOM 703 C CA . GLU A 1 86 ? -6.588 -10.476 4.356 1.00 90.56 86 GLU A CA 1
ATOM 704 C C . GLU A 1 86 ? -6.134 -11.066 3.011 1.00 90.56 86 GLU A C 1
ATOM 706 O O . GLU A 1 86 ? -4.944 -11.042 2.695 1.00 90.56 86 GLU A O 1
ATOM 711 N N . GLU A 1 87 ? -7.076 -11.516 2.174 1.00 90.81 87 GLU A N 1
ATOM 712 C CA . GLU A 1 87 ? -6.787 -12.030 0.833 1.00 90.81 87 GLU A CA 1
ATOM 713 C C . GLU A 1 87 ? -6.131 -10.966 -0.058 1.00 90.81 87 GLU A C 1
ATOM 715 O O . GLU A 1 87 ? -5.131 -11.253 -0.719 1.00 90.81 87 GLU A O 1
ATOM 720 N N . TYR A 1 88 ? -6.641 -9.730 -0.051 1.00 90.25 88 TYR A N 1
ATOM 721 C CA . TYR A 1 88 ? -6.038 -8.619 -0.788 1.00 90.25 88 TYR A CA 1
ATOM 722 C C . TYR A 1 88 ? -4.588 -8.377 -0.359 1.00 90.25 88 TYR A C 1
ATOM 724 O O . TYR A 1 88 ? -3.705 -8.328 -1.212 1.00 90.25 88 TYR A O 1
ATOM 732 N N . LEU A 1 89 ? -4.319 -8.274 0.945 1.00 89.56 89 LEU A N 1
ATOM 733 C CA . LEU A 1 89 ? -2.970 -8.040 1.465 1.00 89.56 89 LEU A CA 1
ATOM 734 C C . LEU A 1 89 ? -2.024 -9.195 1.115 1.00 89.56 89 LEU A C 1
ATOM 736 O O . LEU A 1 89 ? -0.883 -8.955 0.725 1.00 89.56 89 LEU A O 1
ATOM 740 N N . LEU A 1 90 ? -2.500 -10.442 1.181 1.00 89.12 90 LEU A N 1
ATOM 741 C CA . LEU A 1 90 ? -1.741 -11.614 0.737 1.00 89.12 90 LEU A CA 1
ATOM 742 C C . LEU A 1 90 ? -1.368 -11.526 -0.746 1.00 89.12 90 LEU A C 1
ATOM 744 O O . LEU A 1 90 ? -0.222 -11.795 -1.109 1.00 89.12 90 LEU A O 1
ATOM 748 N N . LYS A 1 91 ? -2.319 -11.160 -1.611 1.00 90.50 91 LYS A N 1
ATOM 749 C CA . LYS A 1 91 ? -2.062 -11.002 -3.048 1.00 90.50 91 LYS A CA 1
ATOM 750 C C . LYS A 1 91 ? -1.163 -9.799 -3.334 1.00 90.50 91 LYS A C 1
ATOM 752 O O . LYS A 1 91 ? -0.279 -9.899 -4.176 1.00 90.50 91 LYS A O 1
ATOM 757 N N . TYR A 1 92 ? -1.319 -8.702 -2.598 1.00 90.06 92 TYR A N 1
ATOM 758 C CA . TYR A 1 92 ? -0.444 -7.537 -2.696 1.00 90.06 92 TYR A CA 1
ATOM 759 C C . TYR A 1 92 ? 1.008 -7.897 -2.364 1.00 90.06 92 TYR A C 1
ATOM 761 O O . TYR A 1 92 ? 1.902 -7.580 -3.142 1.00 90.06 92 TYR A O 1
ATOM 769 N N . ILE A 1 93 ? 1.245 -8.625 -1.265 1.00 87.56 93 ILE A N 1
ATOM 770 C CA . ILE A 1 93 ? 2.588 -9.097 -0.891 1.00 87.56 93 ILE A CA 1
ATOM 771 C C . ILE A 1 93 ? 3.181 -9.972 -2.001 1.00 87.56 93 ILE A C 1
ATOM 773 O O . ILE A 1 93 ? 4.320 -9.754 -2.399 1.00 87.56 93 ILE A O 1
ATOM 777 N N . LYS A 1 94 ? 2.409 -10.915 -2.559 1.00 88.50 94 LYS A N 1
ATOM 778 C CA . LYS A 1 94 ? 2.871 -11.749 -3.684 1.00 88.50 94 LYS A CA 1
ATOM 779 C C . LYS A 1 94 ? 3.230 -10.926 -4.921 1.00 88.50 94 LYS A C 1
ATOM 781 O O . LYS A 1 94 ? 4.234 -11.210 -5.566 1.00 88.50 94 LYS A O 1
ATOM 786 N N . LEU A 1 95 ? 2.428 -9.914 -5.256 1.00 86.94 95 LEU A N 1
ATOM 787 C CA . LEU A 1 95 ? 2.728 -9.012 -6.366 1.00 86.94 95 LEU A CA 1
ATOM 788 C C . LEU A 1 95 ? 4.048 -8.269 -6.122 1.00 86.94 95 LEU A C 1
ATOM 790 O O . LEU A 1 95 ? 4.888 -8.221 -7.015 1.00 86.94 95 LEU A O 1
ATOM 794 N N . GLN A 1 96 ? 4.264 -7.762 -4.906 1.00 85.69 96 GLN A N 1
ATOM 795 C CA . GLN A 1 96 ? 5.528 -7.128 -4.524 1.00 85.69 96 GLN A CA 1
ATOM 796 C C . GLN A 1 96 ? 6.709 -8.102 -4.605 1.00 85.69 96 GLN A C 1
ATOM 798 O O . GLN A 1 96 ? 7.762 -7.736 -5.108 1.00 85.69 96 GLN A O 1
ATOM 803 N N . GLU A 1 97 ? 6.545 -9.363 -4.198 1.00 85.06 97 GLU A N 1
ATOM 804 C CA . GLU A 1 97 ? 7.587 -10.383 -4.373 1.00 85.06 97 GLU A CA 1
ATOM 805 C C . GLU A 1 97 ? 7.940 -10.585 -5.857 1.00 85.06 97 GLU A C 1
ATOM 807 O O . GLU A 1 97 ? 9.119 -10.606 -6.214 1.00 85.06 97 GLU A O 1
ATOM 812 N N . VAL A 1 98 ? 6.942 -10.686 -6.741 1.00 84.25 98 VAL A N 1
ATOM 813 C CA . VAL A 1 98 ? 7.168 -10.810 -8.192 1.00 84.25 98 VAL A CA 1
ATOM 814 C C . VAL A 1 98 ? 7.903 -9.592 -8.748 1.00 84.25 98 VAL A C 1
ATOM 816 O O . VAL A 1 98 ? 8.853 -9.761 -9.517 1.00 84.25 98 VAL A O 1
ATOM 819 N N . ILE A 1 99 ? 7.509 -8.388 -8.327 1.00 82.50 99 ILE A N 1
ATOM 820 C CA . ILE A 1 99 ? 8.178 -7.142 -8.706 1.00 82.50 99 ILE A CA 1
ATOM 821 C C . ILE A 1 99 ? 9.637 -7.181 -8.237 1.00 82.50 99 ILE A C 1
ATOM 823 O O . ILE A 1 99 ? 10.544 -7.069 -9.060 1.00 82.50 99 ILE A O 1
ATOM 827 N N . ASN A 1 100 ? 9.876 -7.441 -6.952 1.00 81.31 100 ASN A N 1
ATOM 828 C CA . ASN A 1 100 ? 11.197 -7.339 -6.330 1.00 81.31 100 ASN A CA 1
ATOM 829 C C . ASN A 1 100 ? 12.174 -8.416 -6.803 1.00 81.31 100 ASN A C 1
ATOM 831 O O . ASN A 1 100 ? 13.345 -8.126 -7.006 1.00 81.31 100 ASN A O 1
ATOM 835 N N . THR A 1 101 ? 11.721 -9.649 -7.063 1.00 80.06 101 THR A N 1
ATOM 836 C CA . THR A 1 101 ? 12.629 -10.733 -7.499 1.00 80.06 101 THR A CA 1
ATOM 837 C C . THR A 1 101 ? 13.379 -10.450 -8.804 1.00 80.06 101 THR A C 1
ATOM 839 O O . THR A 1 101 ? 14.364 -11.131 -9.100 1.00 80.06 101 THR A O 1
ATOM 842 N N . LYS A 1 102 ? 12.910 -9.497 -9.617 1.00 72.81 102 LYS A N 1
ATOM 843 C CA . LYS A 1 102 ? 13.515 -9.150 -10.913 1.00 72.81 102 LYS A CA 1
ATOM 844 C C . LYS A 1 102 ? 13.532 -7.641 -11.167 1.00 72.81 102 LYS A C 1
ATOM 846 O O . LYS A 1 102 ? 13.646 -7.229 -12.319 1.00 72.81 102 LYS A O 1
ATOM 851 N N . SER A 1 103 ? 13.292 -6.826 -10.145 1.00 74.94 103 SER A N 1
ATOM 852 C CA . SER A 1 103 ? 13.401 -5.376 -10.249 1.00 74.94 103 SER A CA 1
ATOM 853 C C . SER A 1 103 ? 14.812 -4.988 -9.853 1.00 74.94 103 SER A C 1
ATOM 855 O O . SER A 1 103 ? 15.262 -5.335 -8.771 1.00 74.94 103 SER A O 1
ATOM 857 N N . ASP A 1 104 ? 15.482 -4.231 -10.712 1.00 78.12 104 ASP A N 1
ATOM 858 C CA . ASP A 1 104 ? 16.744 -3.572 -10.377 1.00 78.12 104 ASP A CA 1
ATOM 859 C C . ASP A 1 104 ? 16.502 -2.209 -9.692 1.00 78.12 104 ASP A C 1
ATOM 861 O O . ASP A 1 104 ? 17.404 -1.370 -9.638 1.00 78.12 104 ASP A O 1
ATOM 865 N N . ILE A 1 105 ? 15.259 -1.958 -9.259 1.00 79.94 105 ILE A N 1
ATOM 866 C CA . ILE A 1 105 ? 14.840 -0.768 -8.521 1.00 79.94 105 ILE A CA 1
ATOM 867 C C . ILE A 1 105 ? 14.854 -1.101 -7.032 1.00 79.94 105 ILE A C 1
ATOM 869 O O . ILE A 1 105 ? 14.037 -1.897 -6.577 1.00 79.94 105 ILE A O 1
ATOM 873 N N . GLU A 1 106 ? 15.735 -0.444 -6.291 1.00 85.06 106 GLU A N 1
ATOM 874 C CA . GLU A 1 106 ? 15.758 -0.445 -4.829 1.00 85.06 106 GLU A CA 1
ATOM 875 C C . GLU A 1 106 ? 15.195 0.893 -4.330 1.00 85.06 106 GLU A C 1
ATOM 877 O O . GLU A 1 106 ? 15.500 1.946 -4.896 1.00 85.06 106 GLU A O 1
ATOM 882 N N . GLU A 1 107 ? 14.390 0.873 -3.269 1.00 89.00 107 GLU A N 1
ATOM 883 C CA . GLU A 1 107 ? 13.873 2.076 -2.610 1.00 89.00 107 GLU A CA 1
ATOM 884 C C . GLU A 1 107 ? 14.537 2.255 -1.241 1.00 89.00 107 GLU A C 1
ATOM 886 O O . GLU A 1 107 ? 14.496 1.368 -0.388 1.00 89.00 107 GLU A O 1
ATOM 891 N N . GLU A 1 108 ? 15.116 3.428 -1.004 1.00 91.38 108 GLU A N 1
ATOM 892 C CA . GLU A 1 108 ? 15.594 3.855 0.306 1.00 91.38 108 GLU A CA 1
ATOM 893 C C . GLU A 1 108 ? 14.666 4.937 0.858 1.00 91.38 108 GLU A C 1
ATOM 895 O O . GLU A 1 108 ? 14.613 6.053 0.334 1.00 91.38 108 GLU A O 1
ATOM 900 N N . ILE A 1 109 ? 13.961 4.618 1.944 1.00 92.69 109 ILE A N 1
ATOM 901 C CA . ILE A 1 109 ? 13.103 5.569 2.654 1.00 92.69 109 ILE A CA 1
ATOM 902 C C . ILE A 1 109 ? 13.986 6.487 3.503 1.00 92.69 109 ILE A C 1
ATOM 904 O O . ILE A 1 109 ? 14.584 6.056 4.488 1.00 92.69 109 ILE A O 1
ATOM 908 N N . ILE A 1 110 ? 14.049 7.766 3.135 1.00 95.75 110 ILE A N 1
ATOM 909 C CA . ILE A 1 110 ? 14.816 8.786 3.861 1.00 95.75 110 ILE A CA 1
ATOM 910 C C . ILE A 1 110 ? 14.022 9.301 5.057 1.00 95.75 110 ILE A C 1
ATOM 912 O O . ILE A 1 110 ? 14.562 9.503 6.145 1.00 95.75 110 ILE A O 1
ATOM 916 N N . LYS A 1 111 ? 12.737 9.584 4.829 1.00 95.69 111 LYS A N 1
ATOM 917 C CA . LYS A 1 111 ? 11.863 10.203 5.820 1.00 95.69 111 LYS A CA 1
ATOM 918 C C . LYS A 1 111 ? 10.448 9.678 5.674 1.00 95.69 111 LYS A C 1
ATOM 920 O O . LYS A 1 111 ? 9.930 9.568 4.567 1.00 95.69 111 LYS A O 1
ATOM 925 N N . GLU A 1 112 ? 9.813 9.435 6.808 1.00 95.44 112 GLU A N 1
ATOM 926 C CA . GLU A 1 112 ? 8.417 9.049 6.884 1.00 95.44 112 GLU A CA 1
ATOM 927 C C . GLU A 1 112 ? 7.736 9.834 8.006 1.00 95.44 112 GLU A C 1
ATOM 929 O O . GLU A 1 112 ? 8.169 9.794 9.157 1.00 95.44 112 GLU A O 1
ATOM 934 N N . ASP A 1 113 ? 6.660 10.538 7.661 1.00 95.75 113 ASP A N 1
ATOM 935 C CA . ASP A 1 113 ? 5.789 11.220 8.612 1.00 95.75 113 ASP A CA 1
ATOM 936 C C . ASP A 1 113 ? 4.380 10.614 8.515 1.00 95.75 113 ASP A C 1
ATOM 938 O O . ASP A 1 113 ? 3.757 10.633 7.450 1.00 95.75 113 ASP A O 1
ATOM 942 N N . ILE A 1 114 ? 3.855 10.095 9.629 1.00 95.81 114 ILE A N 1
ATOM 943 C CA . ILE A 1 114 ? 2.501 9.527 9.706 1.00 95.81 114 ILE A CA 1
ATOM 944 C C . ILE A 1 114 ? 1.644 10.384 10.636 1.00 95.81 114 ILE A C 1
ATOM 946 O O . ILE A 1 114 ? 1.808 10.358 11.857 1.00 95.81 114 ILE A O 1
ATOM 950 N N . ASN A 1 115 ? 0.677 11.087 10.056 1.00 96.56 115 ASN A N 1
ATOM 951 C CA . ASN A 1 115 ? -0.344 11.837 10.774 1.00 96.56 115 ASN A CA 1
ATOM 952 C C . ASN A 1 115 ? -1.615 11.000 10.894 1.00 96.56 115 ASN A C 1
ATOM 954 O O . ASN A 1 115 ? -2.006 10.302 9.958 1.00 96.56 115 ASN A O 1
ATOM 958 N N . LYS A 1 116 ? -2.263 11.061 12.059 1.00 96.88 116 LYS A N 1
ATOM 959 C CA . LYS A 1 116 ? -3.426 10.229 12.375 1.00 96.88 116 LYS A CA 1
ATOM 960 C C . LYS A 1 116 ? -4.498 11.065 13.050 1.00 96.88 116 LYS A C 1
ATOM 962 O O . LYS A 1 116 ? -4.198 11.800 13.989 1.00 96.88 116 LYS A O 1
ATOM 967 N N . ASP A 1 117 ? -5.734 10.880 12.618 1.00 96.31 117 ASP A N 1
ATOM 968 C CA . ASP A 1 117 ? -6.923 11.395 13.284 1.00 96.31 117 ASP A CA 1
ATOM 969 C C . ASP A 1 117 ? -7.817 10.225 13.708 1.00 96.31 117 ASP A C 1
ATOM 971 O O . ASP A 1 117 ? -8.134 9.349 12.900 1.00 96.31 117 ASP A O 1
ATOM 975 N N . ILE A 1 118 ? -8.169 10.174 14.994 1.00 95.88 118 ILE A N 1
ATOM 976 C CA . ILE A 1 118 ? -8.855 9.035 15.615 1.00 95.88 118 ILE A CA 1
ATOM 977 C C . ILE A 1 118 ? -10.232 9.481 16.091 1.00 95.88 118 ILE A C 1
ATOM 979 O O . ILE A 1 118 ? -10.356 10.311 16.990 1.00 95.88 118 ILE A O 1
ATOM 983 N N . THR A 1 119 ? -11.266 8.847 15.550 1.00 95.69 119 THR A N 1
ATOM 984 C CA . THR A 1 119 ? -12.662 9.036 15.951 1.00 95.69 119 THR A CA 1
ATOM 985 C C . THR A 1 119 ? -13.236 7.739 16.518 1.00 95.69 119 THR A C 1
ATOM 987 O O . THR A 1 119 ? -12.902 6.639 16.076 1.00 95.69 119 THR A O 1
ATOM 990 N N . TYR A 1 120 ? -14.125 7.853 17.504 1.00 94.31 120 TYR A N 1
ATOM 991 C CA . TYR A 1 120 ? -14.803 6.714 18.121 1.00 94.31 120 TYR A CA 1
ATOM 992 C C . TYR A 1 120 ? -16.294 6.745 17.783 1.00 94.31 120 TYR A C 1
ATOM 994 O O . TYR A 1 120 ? -17.001 7.665 18.188 1.00 94.31 120 TYR A O 1
ATOM 1002 N N . GLU A 1 121 ? -16.786 5.716 17.093 1.00 95.12 121 GLU A N 1
ATOM 1003 C CA . GLU A 1 121 ? -18.191 5.602 16.681 1.00 95.12 121 GLU A CA 1
ATOM 1004 C C . GLU A 1 121 ? -18.778 4.270 17.158 1.00 95.12 121 GLU A C 1
ATOM 1006 O O . GLU A 1 121 ? -18.556 3.206 16.573 1.00 95.12 121 GLU A O 1
ATOM 1011 N N . GLY A 1 122 ? -19.525 4.306 18.264 1.00 94.56 122 GLY A N 1
ATOM 1012 C CA . GLY A 1 122 ? -20.102 3.105 18.870 1.00 94.56 122 GLY A CA 1
ATOM 1013 C C . GLY A 1 122 ? -19.027 2.083 19.262 1.00 94.56 122 GLY A C 1
ATOM 1014 O O . GLY A 1 122 ? -18.213 2.336 20.152 1.00 94.56 122 GLY A O 1
ATOM 1015 N N . ASN A 1 123 ? -19.034 0.918 18.603 1.00 95.19 123 ASN A N 1
ATOM 1016 C CA . ASN A 1 123 ? -18.041 -0.145 18.808 1.00 95.19 123 ASN A CA 1
ATOM 1017 C C . ASN A 1 123 ? -16.853 -0.081 17.831 1.00 95.19 123 ASN A C 1
ATOM 1019 O O . ASN A 1 123 ? -16.118 -1.057 17.713 1.00 95.19 123 ASN A O 1
ATOM 1023 N N . LYS A 1 124 ? -16.676 1.025 17.103 1.00 96.50 124 LYS A N 1
ATOM 1024 C CA . LYS A 1 124 ? -15.613 1.182 16.107 1.00 96.50 124 LYS A CA 1
ATOM 1025 C C . LYS A 1 124 ? -14.620 2.259 16.529 1.00 96.50 124 LYS A C 1
ATOM 1027 O O . LYS A 1 124 ? -15.011 3.293 17.072 1.00 96.50 124 LYS A O 1
ATOM 1032 N N . ILE A 1 125 ? -13.349 2.013 16.238 1.00 96.44 125 ILE A N 1
ATOM 1033 C CA . ILE A 1 125 ? -12.294 3.025 16.232 1.00 96.44 125 ILE A CA 1
ATOM 1034 C C . ILE A 1 125 ? -11.986 3.302 14.765 1.00 96.44 125 ILE A C 1
ATOM 1036 O O . ILE A 1 125 ? -11.576 2.403 14.035 1.00 96.44 125 ILE A O 1
ATOM 1040 N N . ILE A 1 126 ? -12.237 4.525 14.322 1.00 97.44 126 ILE A N 1
ATOM 1041 C CA . ILE A 1 126 ? -11.991 4.961 12.953 1.00 97.44 126 ILE A CA 1
ATOM 1042 C C . ILE A 1 126 ? -10.729 5.803 12.966 1.00 97.44 126 ILE A C 1
ATOM 1044 O O . ILE A 1 126 ? -10.648 6.774 13.715 1.00 97.44 126 ILE A O 1
ATOM 1048 N N . VAL A 1 127 ? -9.758 5.435 12.139 1.00 97.94 127 VAL A N 1
ATOM 1049 C CA . VAL A 1 127 ? -8.471 6.119 12.078 1.00 97.94 127 VAL A CA 1
ATOM 1050 C C . VAL A 1 127 ? -8.218 6.574 10.657 1.00 97.94 127 VAL A C 1
ATOM 1052 O O . VAL A 1 127 ? -8.026 5.753 9.762 1.00 97.94 127 VAL A O 1
ATOM 1055 N N . PHE A 1 128 ? -8.229 7.882 10.450 1.00 98.00 128 PHE A N 1
ATOM 1056 C CA . PHE A 1 128 ? -7.778 8.487 9.209 1.00 98.00 128 PHE A CA 1
ATOM 1057 C C . PHE A 1 128 ? -6.276 8.687 9.304 1.00 98.00 128 PHE A C 1
ATOM 1059 O O . PHE A 1 128 ? -5.784 9.288 10.255 1.00 98.00 128 PHE A O 1
ATOM 1066 N N . VAL A 1 129 ? -5.551 8.156 8.332 1.00 97.62 129 VAL A N 1
ATOM 1067 C CA . VAL A 1 129 ? -4.097 8.210 8.286 1.00 97.62 129 VAL A CA 1
ATOM 1068 C C . VAL A 1 129 ? -3.682 8.944 7.028 1.00 97.62 129 VAL A C 1
ATOM 1070 O O . VAL A 1 129 ? -4.115 8.598 5.929 1.00 97.62 129 VAL A O 1
ATOM 1073 N N . GLU A 1 130 ? -2.831 9.945 7.206 1.00 97.25 130 GLU A N 1
ATOM 1074 C CA . GLU A 1 130 ? -2.088 10.601 6.141 1.00 97.25 130 GLU A CA 1
ATOM 1075 C C . GLU A 1 130 ? -0.608 10.306 6.346 1.00 97.25 130 GLU A C 1
ATOM 1077 O O . GLU A 1 130 ? -0.017 10.666 7.365 1.00 97.25 130 GLU A O 1
ATOM 1082 N N . ARG A 1 131 ? -0.018 9.630 5.372 1.00 95.88 131 ARG A N 1
ATOM 1083 C CA . ARG A 1 131 ? 1.378 9.235 5.368 1.00 95.88 131 ARG A CA 1
ATOM 1084 C C . ARG A 1 131 ? 2.104 10.016 4.286 1.00 95.88 131 ARG A C 1
ATOM 1086 O O . ARG A 1 131 ? 1.685 10.009 3.134 1.00 95.88 131 ARG A O 1
ATOM 1093 N N . ASN A 1 132 ? 3.194 10.666 4.667 1.00 95.56 132 ASN A N 1
ATOM 1094 C CA . ASN A 1 132 ? 4.114 11.335 3.761 1.00 95.56 132 ASN A CA 1
ATOM 1095 C C . ASN A 1 132 ? 5.444 10.594 3.799 1.00 95.56 132 ASN A C 1
ATOM 1097 O O . ASN A 1 132 ? 6.088 10.537 4.847 1.00 95.56 132 ASN A O 1
ATOM 1101 N N . LYS A 1 133 ? 5.853 10.038 2.665 1.00 94.94 133 LYS A N 1
ATOM 1102 C CA . LYS A 1 133 ? 7.101 9.297 2.511 1.00 94.94 133 LYS A CA 1
ATOM 1103 C C . LYS A 1 133 ? 8.019 10.037 1.544 1.00 94.94 133 LYS A C 1
ATOM 1105 O O . LYS A 1 133 ? 7.570 10.532 0.512 1.00 94.94 133 LYS A O 1
ATOM 1110 N N . GLN A 1 134 ? 9.294 10.119 1.903 1.00 95.06 134 GLN A N 1
ATOM 1111 C CA . GLN A 1 134 ? 10.371 10.613 1.055 1.00 95.06 134 GLN A CA 1
ATOM 1112 C C . GLN A 1 134 ? 11.345 9.481 0.785 1.00 95.06 134 GLN A C 1
ATOM 1114 O O . GLN A 1 134 ? 11.885 8.903 1.733 1.00 95.06 134 GLN A O 1
ATOM 1119 N N . SER A 1 135 ? 11.604 9.221 -0.490 1.00 93.88 135 SER A N 1
ATOM 1120 C CA . SER A 1 135 ? 12.424 8.088 -0.908 1.00 93.88 135 SER A CA 1
ATOM 1121 C C . SER A 1 135 ? 13.430 8.476 -1.982 1.00 93.88 135 SER A C 1
ATOM 1123 O O . SER A 1 135 ? 13.162 9.341 -2.821 1.00 93.88 135 SER A O 1
ATOM 1125 N N . ILE A 1 136 ? 14.578 7.803 -1.981 1.00 91.94 136 ILE A N 1
ATOM 1126 C CA . ILE A 1 136 ? 15.506 7.766 -3.113 1.00 91.94 136 ILE A CA 1
ATOM 1127 C C . ILE A 1 136 ? 15.440 6.378 -3.733 1.00 91.94 136 ILE A C 1
ATOM 1129 O O . ILE A 1 136 ? 15.476 5.374 -3.026 1.00 91.94 136 ILE A O 1
ATOM 1133 N N . TYR A 1 137 ? 15.400 6.330 -5.060 1.00 88.88 137 TYR A N 1
ATOM 1134 C CA . TYR A 1 137 ? 15.458 5.079 -5.800 1.00 88.88 137 TYR A CA 1
ATOM 1135 C C . TYR A 1 137 ? 16.854 4.835 -6.367 1.00 88.88 137 TYR A C 1
ATOM 1137 O O . TYR A 1 137 ? 17.492 5.750 -6.891 1.00 88.88 137 TYR A O 1
ATOM 1145 N N . THR A 1 138 ? 17.306 3.589 -6.315 1.00 82.19 138 THR A N 1
ATOM 1146 C CA . THR A 1 138 ? 18.479 3.099 -7.041 1.00 82.19 138 THR A CA 1
ATOM 1147 C C . THR A 1 138 ? 17.987 2.235 -8.181 1.00 82.19 138 THR A C 1
ATOM 1149 O O . THR A 1 138 ? 17.295 1.262 -7.935 1.00 82.19 138 THR A O 1
ATOM 1152 N N . ILE A 1 139 ? 18.331 2.574 -9.423 1.00 80.44 139 ILE A N 1
ATOM 1153 C CA . ILE A 1 139 ? 17.927 1.802 -10.605 1.00 80.44 139 ILE A CA 1
ATOM 1154 C C . ILE A 1 139 ? 19.186 1.259 -11.269 1.00 80.44 139 ILE A C 1
ATOM 1156 O O . ILE A 1 139 ? 20.064 2.036 -11.654 1.00 80.44 139 ILE A O 1
ATOM 1160 N N . ASN A 1 140 ? 19.288 -0.063 -11.414 1.00 79.81 140 ASN A N 1
ATOM 1161 C CA . ASN A 1 140 ? 20.466 -0.742 -11.971 1.00 79.81 140 ASN A CA 1
ATOM 1162 C C . ASN A 1 140 ? 21.759 -0.367 -11.220 1.00 79.81 140 ASN A C 1
ATOM 1164 O O . ASN A 1 140 ? 22.788 -0.082 -11.836 1.00 79.81 140 ASN A O 1
ATOM 1168 N N . GLY A 1 141 ? 21.686 -0.277 -9.888 1.00 80.75 141 GLY A N 1
ATOM 1169 C CA . GLY A 1 141 ? 22.803 0.145 -9.035 1.00 80.75 141 GLY A CA 1
ATOM 1170 C C . GLY A 1 141 ? 23.146 1.639 -9.104 1.00 80.75 141 GLY A C 1
ATOM 1171 O O . GLY A 1 141 ? 24.095 2.074 -8.455 1.00 80.75 141 GLY A O 1
ATOM 1172 N N . ILE A 1 142 ? 22.399 2.445 -9.870 1.00 81.12 142 ILE A N 1
ATOM 1173 C CA . ILE A 1 142 ? 22.601 3.893 -9.945 1.00 81.12 142 ILE A CA 1
ATOM 1174 C C . ILE A 1 142 ? 21.574 4.596 -9.064 1.00 81.12 142 ILE A C 1
ATOM 1176 O O . ILE A 1 142 ? 20.392 4.661 -9.404 1.00 81.12 142 ILE A O 1
ATOM 1180 N N . LYS A 1 143 ? 22.050 5.144 -7.946 1.00 89.19 143 LYS A N 1
ATOM 1181 C CA . LYS A 1 143 ? 21.245 5.923 -7.005 1.00 89.19 143 LYS A CA 1
ATOM 1182 C C . LYS A 1 143 ? 20.809 7.251 -7.633 1.00 89.19 143 LYS A C 1
ATOM 1184 O O . LYS A 1 143 ? 21.633 7.959 -8.211 1.00 89.19 143 LYS A O 1
ATOM 1189 N N . SER A 1 144 ? 19.522 7.567 -7.538 1.00 86.94 144 SER A N 1
ATOM 1190 C CA . SER A 1 144 ? 18.964 8.864 -7.926 1.00 86.94 144 SER A CA 1
ATOM 1191 C C . SER A 1 144 ? 19.470 9.963 -6.991 1.00 86.94 144 SER A C 1
ATOM 1193 O O . SER A 1 144 ? 19.568 9.759 -5.782 1.00 86.94 144 SER A O 1
ATOM 1195 N N . GLU A 1 145 ? 19.771 11.136 -7.546 1.00 90.06 145 GLU A N 1
ATOM 1196 C CA . GLU A 1 145 ? 20.050 12.348 -6.761 1.00 90.06 145 GLU A CA 1
ATOM 1197 C C . GLU A 1 145 ? 18.751 13.040 -6.317 1.00 90.06 145 GLU A C 1
ATOM 1199 O O . GLU A 1 145 ? 18.733 13.757 -5.318 1.00 90.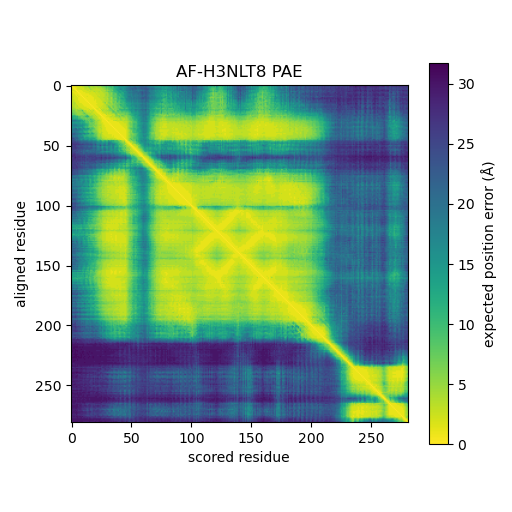06 145 GLU A O 1
ATOM 1204 N N . ASP A 1 146 ? 17.655 12.790 -7.037 1.00 90.50 146 ASP A N 1
ATOM 1205 C CA . ASP A 1 146 ? 16.350 13.377 -6.763 1.00 90.50 146 ASP A CA 1
ATOM 1206 C C . ASP A 1 146 ? 15.599 12.580 -5.690 1.00 90.50 146 ASP A C 1
ATOM 1208 O O . ASP A 1 146 ? 15.488 11.349 -5.769 1.00 90.50 146 ASP A O 1
ATOM 1212 N N . ILE A 1 147 ? 15.037 13.308 -4.721 1.00 91.56 147 ILE A N 1
ATOM 1213 C CA . ILE A 1 147 ? 14.115 12.776 -3.715 1.00 91.56 147 ILE A CA 1
ATOM 1214 C C . ILE A 1 147 ? 12.711 12.737 -4.313 1.00 91.56 147 ILE A C 1
ATOM 1216 O O . ILE A 1 147 ? 12.205 13.724 -4.850 1.00 91.56 147 ILE A O 1
ATOM 1220 N N . THR A 1 148 ? 12.073 11.585 -4.183 1.00 91.38 148 THR A N 1
ATOM 1221 C CA . THR A 1 148 ? 10.673 11.376 -4.542 1.00 91.38 148 THR A CA 1
ATOM 1222 C C . THR A 1 148 ? 9.782 11.509 -3.316 1.00 91.38 148 THR A C 1
ATOM 1224 O O . THR A 1 148 ? 10.218 11.269 -2.189 1.00 91.38 148 THR A O 1
ATOM 1227 N N . PHE A 1 149 ? 8.531 11.905 -3.540 1.00 91.88 149 PHE A N 1
ATOM 1228 C CA . PHE A 1 149 ? 7.548 12.126 -2.486 1.00 91.88 149 PHE A CA 1
ATOM 1229 C C . PHE A 1 149 ? 6.299 11.303 -2.779 1.00 91.88 149 PHE A C 1
ATOM 1231 O O . PHE A 1 149 ? 5.735 11.399 -3.868 1.00 91.88 149 PHE A O 1
ATOM 1238 N N . GLU A 1 150 ? 5.843 10.544 -1.790 1.00 90.50 150 GLU A N 1
ATOM 1239 C CA . GLU A 1 150 ? 4.580 9.812 -1.828 1.00 90.50 150 GLU A CA 1
ATOM 1240 C C . GLU A 1 150 ? 3.689 10.316 -0.687 1.00 90.50 150 GLU A C 1
ATOM 1242 O O . GLU A 1 150 ? 4.102 10.344 0.474 1.00 90.50 150 GLU A O 1
ATOM 1247 N N . ASN A 1 151 ? 2.460 10.723 -1.010 1.00 92.81 151 ASN A N 1
ATOM 1248 C CA . ASN A 1 151 ? 1.422 11.021 -0.025 1.00 92.81 151 ASN A CA 1
ATOM 1249 C C . ASN A 1 151 ? 0.324 9.970 -0.162 1.00 92.81 151 ASN A C 1
ATOM 1251 O O . ASN A 1 151 ? -0.317 9.880 -1.207 1.00 92.81 151 ASN A O 1
ATOM 1255 N N . SER A 1 152 ? 0.095 9.193 0.891 1.00 92.75 152 SER A N 1
ATOM 1256 C CA . SER A 1 152 ? -0.991 8.220 0.939 1.00 92.75 152 SER A CA 1
ATOM 1257 C C . SER A 1 152 ? -1.976 8.574 2.044 1.00 92.75 152 SER A C 1
ATOM 1259 O O . SER A 1 152 ? -1.619 8.884 3.181 1.00 92.75 152 SER A O 1
ATOM 1261 N N . LYS A 1 153 ? -3.261 8.531 1.694 1.00 96.06 153 LYS A N 1
ATOM 1262 C CA . LYS A 1 153 ? -4.374 8.744 2.620 1.00 96.06 153 LYS A CA 1
ATOM 1263 C C . LYS A 1 153 ? -5.185 7.471 2.698 1.00 96.06 153 LYS A C 1
ATOM 1265 O O . LYS A 1 153 ? -5.570 6.919 1.671 1.00 96.06 153 LYS A O 1
ATOM 1270 N N . CYS A 1 154 ? -5.468 7.000 3.901 1.00 96.88 154 CYS A N 1
ATOM 1271 C CA . CYS A 1 154 ? -6.265 5.799 4.102 1.00 96.88 154 CYS A CA 1
ATOM 1272 C C . CYS A 1 154 ? -7.066 5.873 5.399 1.00 96.88 154 CYS A C 1
ATOM 1274 O O . CYS A 1 154 ? -6.789 6.672 6.291 1.00 96.88 154 CYS A O 1
ATOM 1276 N N . LYS A 1 155 ? -8.117 5.061 5.475 1.00 97.88 155 LYS A N 1
ATOM 1277 C CA . LYS A 1 155 ? -8.992 4.954 6.637 1.00 97.88 155 LYS A CA 1
ATOM 1278 C C . LYS A 1 155 ? -8.968 3.518 7.138 1.00 97.88 155 LYS A C 1
ATOM 1280 O O . LYS A 1 155 ? -9.346 2.606 6.407 1.00 97.88 155 LYS A O 1
ATOM 1285 N N . PHE A 1 156 ? -8.567 3.341 8.387 1.00 97.44 156 PHE A N 1
ATOM 1286 C CA . PHE A 1 156 ? -8.634 2.073 9.100 1.00 97.44 156 PHE A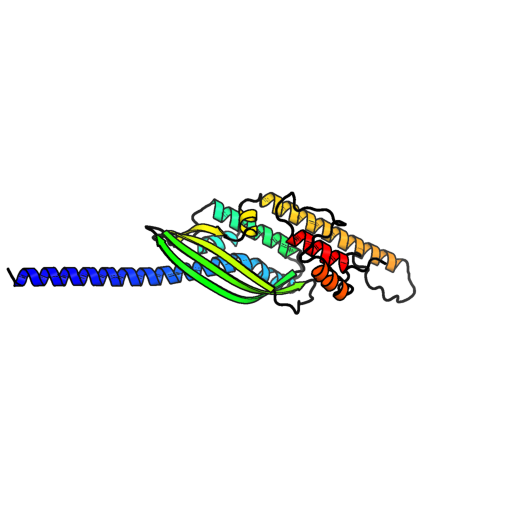 CA 1
ATOM 1287 C C . PHE A 1 156 ? -9.860 2.063 10.005 1.00 97.44 156 PHE A C 1
ATOM 1289 O O . PHE A 1 156 ? -10.212 3.078 10.613 1.00 97.44 156 PHE A O 1
ATOM 1296 N N . ILE A 1 157 ? -10.518 0.915 10.104 1.00 97.19 157 ILE A N 1
ATOM 1297 C CA . ILE A 1 157 ? -11.654 0.716 11.000 1.00 97.19 157 ILE A CA 1
ATOM 1298 C C . ILE A 1 157 ? -11.342 -0.486 11.876 1.00 97.19 157 ILE A C 1
ATOM 1300 O O . ILE A 1 157 ? -11.285 -1.607 11.381 1.00 97.19 157 ILE A O 1
ATOM 1304 N N . PHE A 1 158 ? -11.175 -0.258 13.174 1.00 96.50 158 PHE A N 1
ATOM 1305 C CA . PHE A 1 158 ? -10.922 -1.302 14.162 1.00 96.50 158 PHE A CA 1
ATOM 1306 C C . PHE A 1 158 ? -12.160 -1.565 15.017 1.00 96.50 158 PHE A C 1
ATOM 1308 O O . PHE A 1 158 ? -12.964 -0.663 15.275 1.00 96.50 158 PHE A O 1
ATOM 1315 N N . ASP A 1 159 ? -12.305 -2.795 15.496 1.00 95.31 159 ASP A N 1
ATOM 1316 C CA . ASP A 1 159 ? -13.285 -3.140 16.521 1.00 95.31 159 ASP A CA 1
ATOM 1317 C C . ASP A 1 159 ? -12.774 -2.684 17.892 1.00 95.31 159 ASP A C 1
ATOM 1319 O O . ASP A 1 159 ? -11.714 -3.101 18.344 1.00 95.31 159 ASP A O 1
ATOM 1323 N N . LYS A 1 160 ? -13.537 -1.845 18.594 1.00 93.62 160 LYS A N 1
ATOM 1324 C CA . LYS A 1 160 ? -13.113 -1.251 19.870 1.00 93.62 160 LYS A CA 1
ATOM 1325 C C . LYS A 1 160 ? -12.897 -2.280 20.991 1.00 93.62 160 LYS A C 1
ATOM 1327 O O . LYS A 1 160 ? -12.187 -1.984 21.946 1.00 93.62 160 LYS A O 1
ATOM 1332 N N . ARG A 1 161 ? -13.538 -3.454 20.930 1.00 91.38 161 ARG A N 1
ATOM 1333 C CA . ARG A 1 161 ? -13.454 -4.481 21.989 1.00 91.38 161 ARG A CA 1
ATOM 1334 C C . ARG A 1 161 ? -12.304 -5.441 21.755 1.00 91.38 161 ARG A C 1
ATOM 1336 O O . ARG A 1 161 ? -11.617 -5.810 22.699 1.00 91.38 161 ARG A O 1
ATOM 1343 N N . THR A 1 162 ? -12.151 -5.877 20.513 1.00 94.00 162 THR A N 1
ATOM 1344 C CA . THR A 1 162 ? -11.180 -6.914 20.129 1.00 94.00 162 THR A CA 1
ATOM 1345 C C . THR A 1 162 ? -9.879 -6.327 19.586 1.00 94.00 162 THR A C 1
ATOM 1347 O O . THR A 1 162 ? -8.866 -7.023 19.552 1.00 94.00 162 THR A O 1
ATOM 1350 N N . MET A 1 163 ? -9.896 -5.044 19.209 1.00 93.56 163 MET A N 1
ATOM 1351 C CA . MET A 1 163 ? -8.819 -4.343 18.507 1.00 93.56 163 MET A CA 1
ATOM 1352 C C . MET A 1 163 ? -8.481 -4.967 17.147 1.00 93.56 163 MET A C 1
ATOM 1354 O O . MET A 1 163 ? -7.413 -4.731 16.601 1.00 93.56 163 MET A O 1
ATOM 1358 N N . GLU A 1 164 ? -9.385 -5.763 16.579 1.00 94.00 164 GLU A N 1
ATOM 1359 C CA . GLU A 1 164 ? -9.206 -6.359 15.256 1.00 94.00 164 GLU A CA 1
ATOM 1360 C C . GLU A 1 164 ? -9.435 -5.324 14.149 1.00 94.00 164 GLU A C 1
ATOM 1362 O O . GLU A 1 164 ? -10.361 -4.509 14.235 1.00 94.00 164 GLU A O 1
ATOM 1367 N N . LEU A 1 165 ? -8.634 -5.380 13.081 1.00 94.94 165 LEU A N 1
ATOM 1368 C CA . LEU A 1 165 ? -8.844 -4.567 11.883 1.00 94.94 165 LEU A CA 1
ATOM 1369 C C . LEU A 1 165 ? -10.056 -5.109 11.107 1.00 94.94 165 LEU A C 1
ATOM 1371 O O . LEU A 1 165 ? -10.013 -6.195 10.522 1.00 94.94 165 LEU A O 1
ATOM 1375 N N . ILE A 1 166 ? -11.152 -4.349 11.120 1.00 95.38 166 ILE A N 1
ATOM 1376 C CA . ILE A 1 166 ? -12.411 -4.673 10.437 1.00 95.38 166 ILE A CA 1
ATOM 1377 C C . ILE A 1 166 ? -12.333 -4.288 8.962 1.00 95.38 166 ILE A C 1
ATOM 1379 O O . ILE A 1 166 ? -12.811 -5.029 8.107 1.00 95.38 166 ILE A O 1
ATOM 1383 N N . ASP A 1 167 ? -11.807 -3.105 8.657 1.00 95.62 167 ASP A N 1
ATOM 1384 C CA . ASP A 1 167 ? -11.826 -2.582 7.295 1.00 95.62 167 ASP A CA 1
ATOM 1385 C C . ASP A 1 167 ? -10.664 -1.625 7.031 1.00 95.62 167 ASP A C 1
ATOM 1387 O O . ASP A 1 167 ? -10.154 -0.968 7.943 1.00 95.62 167 ASP A O 1
ATOM 1391 N N . TYR A 1 168 ? -10.288 -1.538 5.760 1.00 95.62 168 TYR A N 1
ATOM 1392 C CA . TYR A 1 168 ? -9.243 -0.671 5.241 1.00 95.62 168 TYR A CA 1
ATOM 1393 C C . TYR A 1 168 ? -9.732 -0.036 3.943 1.00 95.62 168 TYR A C 1
ATOM 1395 O O . TYR A 1 168 ? -10.096 -0.726 2.993 1.00 95.62 168 TYR A O 1
ATOM 1403 N N . GLN A 1 169 ? -9.751 1.292 3.914 1.00 96.00 169 GLN A N 1
ATOM 1404 C CA . GLN A 1 169 ? -10.253 2.065 2.786 1.00 96.00 169 GLN A CA 1
ATOM 1405 C C . GLN A 1 169 ? -9.165 3.039 2.330 1.00 96.00 169 GLN A C 1
ATOM 1407 O O . GLN A 1 169 ? -9.021 4.115 2.931 1.00 96.00 169 GLN A O 1
ATOM 1412 N N . PRO A 1 170 ? -8.388 2.702 1.288 1.00 94.75 170 PRO A N 1
ATOM 1413 C CA . PRO A 1 170 ? -7.466 3.654 0.695 1.00 94.75 170 PRO A CA 1
ATOM 1414 C C . PRO A 1 170 ? -8.270 4.820 0.122 1.00 94.75 170 PRO A C 1
ATOM 1416 O O . PRO A 1 170 ? -9.401 4.649 -0.340 1.00 94.75 170 PRO A O 1
ATOM 1419 N N . GLN A 1 171 ? -7.711 6.023 0.175 1.00 92.75 171 GLN A N 1
ATOM 1420 C CA . GLN A 1 171 ? -8.261 7.201 -0.496 1.00 92.75 171 GLN A CA 1
ATOM 1421 C C . GLN A 1 171 ? -7.588 7.453 -1.840 1.00 92.75 171 GLN A C 1
ATOM 1423 O O . GLN A 1 171 ? -8.238 8.020 -2.723 1.00 92.75 171 GLN A O 1
ATOM 1428 N N . ASP A 1 172 ? -6.358 6.967 -1.997 1.00 88.06 172 ASP A N 1
ATOM 1429 C CA . ASP A 1 172 ? -5.623 6.992 -3.251 1.00 88.06 172 ASP A CA 1
ATOM 1430 C C . ASP A 1 172 ? -6.342 6.192 -4.355 1.00 88.06 172 ASP A C 1
ATOM 1432 O O . ASP A 1 172 ? -6.945 5.143 -4.104 1.00 88.06 172 ASP A O 1
ATOM 1436 N N . ILE A 1 173 ? -6.342 6.732 -5.576 1.00 85.06 173 ILE A N 1
ATOM 1437 C CA . ILE A 1 173 ? -7.071 6.149 -6.709 1.00 85.06 173 ILE A CA 1
ATOM 1438 C C . ILE A 1 173 ? -6.379 4.878 -7.192 1.00 85.06 173 ILE A C 1
ATOM 1440 O O . ILE A 1 173 ? -7.072 3.909 -7.503 1.00 85.06 173 ILE A O 1
ATOM 1444 N N . GLU A 1 174 ? -5.050 4.860 -7.238 1.00 81.44 174 GLU A N 1
ATOM 1445 C CA . GLU A 1 174 ? -4.281 3.712 -7.715 1.00 81.44 174 GLU A CA 1
ATOM 1446 C C . GLU A 1 174 ? -4.496 2.524 -6.781 1.00 81.44 174 GLU A C 1
ATOM 1448 O O . GLU A 1 174 ? -4.831 1.428 -7.232 1.00 81.44 174 GLU A O 1
ATOM 1453 N N . GLU A 1 175 ? -4.446 2.756 -5.469 1.00 86.38 175 GLU A N 1
ATOM 1454 C CA . GLU A 1 175 ? -4.698 1.701 -4.490 1.00 86.38 175 GLU A CA 1
ATOM 1455 C C . GLU A 1 175 ? -6.166 1.233 -4.494 1.00 86.38 175 GLU A C 1
ATOM 1457 O O . GLU A 1 175 ? -6.439 0.035 -4.402 1.00 86.38 175 GLU A O 1
ATOM 1462 N N . LYS A 1 176 ? -7.136 2.138 -4.701 1.00 88.88 176 LYS A N 1
ATOM 1463 C CA . LYS A 1 176 ? -8.548 1.755 -4.915 1.00 88.88 176 LYS A CA 1
ATOM 1464 C C . LYS A 1 176 ? -8.735 0.881 -6.154 1.00 88.88 176 LYS A C 1
ATOM 1466 O O . LYS A 1 176 ? -9.581 -0.015 -6.137 1.00 88.88 176 LYS A O 1
ATOM 1471 N N . VAL A 1 177 ? -8.018 1.178 -7.238 1.00 87.62 177 VAL A N 1
ATOM 1472 C CA . VAL A 1 177 ? -8.043 0.376 -8.468 1.00 87.62 177 VAL A CA 1
ATOM 1473 C C . VAL A 1 177 ? -7.430 -0.990 -8.193 1.00 87.62 177 VAL A C 1
ATOM 1475 O O . VAL A 1 177 ? -8.036 -1.998 -8.547 1.00 87.62 177 VAL A O 1
ATOM 1478 N N . LEU A 1 178 ? -6.298 -1.032 -7.490 1.00 87.12 178 LEU A N 1
ATOM 1479 C CA . LEU A 1 178 ? -5.604 -2.267 -7.149 1.00 87.12 178 LEU A CA 1
ATOM 1480 C C . LEU A 1 178 ? -6.456 -3.190 -6.267 1.00 87.12 178 LEU A C 1
ATOM 1482 O O . LEU A 1 178 ? -6.566 -4.377 -6.555 1.00 87.12 178 LEU A O 1
ATOM 1486 N N . MET A 1 179 ? -7.150 -2.647 -5.262 1.00 88.62 179 MET A N 1
ATOM 1487 C CA . MET A 1 179 ? -8.074 -3.415 -4.412 1.00 88.62 179 MET A CA 1
ATOM 1488 C C . MET A 1 179 ? -9.253 -4.039 -5.167 1.00 88.62 179 MET A C 1
ATOM 1490 O O . MET A 1 179 ? -9.856 -4.994 -4.682 1.00 88.62 179 MET A O 1
ATOM 1494 N N . LYS A 1 180 ? -9.619 -3.486 -6.326 1.00 90.81 180 LYS A N 1
ATOM 1495 C CA . LYS A 1 180 ? -10.707 -3.996 -7.173 1.00 90.81 180 LYS A CA 1
ATOM 1496 C C . LYS A 1 180 ? -10.203 -4.844 -8.335 1.00 90.81 180 LYS A C 1
ATOM 1498 O O . LYS A 1 180 ? -11.018 -5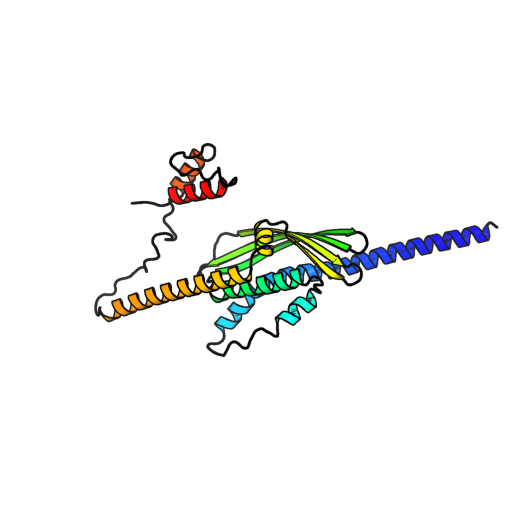.419 -9.055 1.00 90.81 180 LYS A O 1
ATOM 1503 N N . ALA A 1 181 ? -8.895 -4.864 -8.563 1.00 90.06 181 ALA A N 1
ATOM 1504 C CA . ALA A 1 181 ? -8.304 -5.571 -9.676 1.00 90.06 181 ALA A CA 1
ATOM 1505 C C . ALA A 1 181 ? -8.299 -7.081 -9.424 1.00 90.06 181 ALA A C 1
ATOM 1507 O O . ALA A 1 181 ? -8.253 -7.557 -8.289 1.00 90.06 181 ALA A O 1
ATOM 1508 N N . ASP A 1 182 ? -8.292 -7.836 -10.518 1.00 92.56 182 ASP A N 1
ATOM 1509 C CA . ASP A 1 182 ? -7.948 -9.250 -10.481 1.00 92.56 182 ASP A CA 1
ATOM 1510 C C . ASP A 1 182 ? -6.438 -9.373 -10.238 1.00 92.56 182 ASP A C 1
ATOM 1512 O O . ASP A 1 182 ? -5.623 -9.329 -11.162 1.00 92.56 182 ASP A O 1
ATOM 1516 N N . MET A 1 183 ? -6.072 -9.428 -8.958 1.00 89.75 183 MET A N 1
ATOM 1517 C CA . MET A 1 183 ? -4.679 -9.460 -8.526 1.00 89.75 183 MET A CA 1
ATOM 1518 C C . MET A 1 183 ? -3.941 -10.704 -9.020 1.00 89.75 183 MET A C 1
ATOM 1520 O O . MET A 1 183 ? -2.747 -10.610 -9.280 1.00 89.75 183 MET A O 1
ATOM 1524 N N . ASP A 1 184 ? -4.626 -11.837 -9.191 1.00 89.94 184 ASP A N 1
ATOM 1525 C CA . ASP A 1 184 ? -3.997 -13.054 -9.711 1.00 89.94 184 ASP A CA 1
ATOM 1526 C C . ASP A 1 184 ? -3.587 -12.834 -11.175 1.00 89.94 184 ASP A C 1
ATOM 1528 O O . ASP A 1 184 ? -2.432 -13.042 -11.541 1.00 89.94 184 ASP A O 1
ATOM 1532 N N . LYS A 1 185 ? -4.477 -12.245 -11.984 1.00 91.50 185 LYS A N 1
ATOM 1533 C CA . LYS A 1 185 ? -4.156 -11.855 -13.363 1.00 91.50 185 LYS A CA 1
ATOM 1534 C C . LYS A 1 185 ? -3.029 -10.820 -13.452 1.00 91.50 185 LYS A C 1
ATOM 1536 O O . LYS A 1 185 ? -2.224 -10.873 -14.382 1.00 91.50 185 LYS A O 1
ATOM 1541 N N . LEU A 1 186 ? -2.984 -9.852 -12.533 1.00 86.75 186 LEU A N 1
ATOM 1542 C CA . LEU A 1 186 ? -1.897 -8.866 -12.475 1.00 86.75 186 LEU A CA 1
ATOM 1543 C C . LEU A 1 186 ? -0.557 -9.527 -12.144 1.00 86.75 186 LEU A C 1
ATOM 1545 O O . LEU A 1 186 ? 0.434 -9.239 -12.808 1.00 86.75 186 LEU A O 1
ATOM 1549 N N . ILE A 1 187 ? -0.545 -10.430 -11.162 1.00 85.56 187 ILE A N 1
ATOM 1550 C CA . ILE A 1 187 ? 0.634 -11.206 -10.766 1.00 85.56 187 ILE A CA 1
ATOM 1551 C C . ILE A 1 187 ? 1.148 -12.048 -11.936 1.00 85.56 187 ILE A C 1
ATOM 1553 O O . ILE A 1 187 ? 2.347 -12.020 -12.221 1.00 85.56 187 ILE A O 1
ATOM 1557 N N . ASP A 1 188 ? 0.260 -12.761 -12.630 1.00 86.94 188 ASP A N 1
ATOM 1558 C CA . ASP A 1 188 ? 0.619 -13.599 -13.777 1.00 86.94 188 ASP A CA 1
ATOM 1559 C C . ASP A 1 188 ? 1.197 -12.750 -14.914 1.00 86.94 188 ASP A C 1
ATOM 1561 O O . ASP A 1 188 ? 2.277 -13.040 -15.433 1.00 86.94 188 ASP A O 1
ATOM 1565 N N . LYS A 1 189 ? 0.525 -11.641 -15.248 1.00 87.31 189 LYS A N 1
ATOM 1566 C CA . LYS A 1 189 ? 0.981 -10.711 -16.285 1.00 87.31 189 LYS A CA 1
ATOM 1567 C C . LYS A 1 189 ? 2.358 -10.125 -15.960 1.00 87.31 189 LYS A C 1
ATOM 1569 O O . LYS A 1 189 ? 3.239 -10.142 -16.817 1.00 87.31 189 LYS A O 1
ATOM 1574 N N . GLU A 1 190 ? 2.552 -9.635 -14.738 1.00 84.75 190 GLU A N 1
ATOM 1575 C CA . GLU A 1 190 ? 3.829 -9.073 -14.284 1.00 84.75 190 GLU A CA 1
ATOM 1576 C C . GLU A 1 190 ? 4.942 -10.134 -14.315 1.00 84.75 190 GLU A C 1
ATOM 1578 O O . GLU A 1 190 ? 6.065 -9.875 -14.758 1.00 84.75 190 GLU A O 1
ATOM 1583 N N . SER A 1 191 ? 4.621 -11.365 -13.902 1.00 84.19 191 SER A N 1
ATOM 1584 C CA . SER A 1 191 ? 5.548 -12.499 -13.940 1.00 84.19 191 SER A CA 1
ATOM 1585 C C . SER A 1 191 ? 6.004 -12.798 -15.368 1.00 84.19 191 SER A C 1
ATOM 1587 O O . SER A 1 191 ? 7.212 -12.884 -15.618 1.00 84.19 191 SER A O 1
ATOM 1589 N N . GLU A 1 192 ? 5.061 -12.899 -16.310 1.00 86.88 192 GLU A N 1
ATOM 1590 C CA . GLU A 1 192 ? 5.340 -13.129 -17.729 1.00 86.88 192 GLU A CA 1
ATOM 1591 C C . GLU A 1 192 ? 6.169 -12.005 -18.360 1.00 86.88 192 GLU A C 1
ATOM 1593 O O . GLU A 1 192 ? 7.125 -12.272 -19.094 1.00 86.88 192 GLU A O 1
ATOM 1598 N N . GLU A 1 193 ? 5.804 -10.742 -18.118 1.00 81.56 193 GLU A N 1
ATOM 1599 C CA . GLU A 1 193 ? 6.509 -9.585 -18.681 1.00 81.56 193 GLU A CA 1
ATOM 1600 C C . GLU A 1 193 ? 7.973 -9.565 -18.230 1.00 81.56 193 GLU A C 1
ATOM 1602 O O . GLU A 1 193 ? 8.878 -9.360 -19.047 1.00 81.56 193 GLU A O 1
ATOM 1607 N N . ARG A 1 194 ? 8.239 -9.908 -16.967 1.00 76.31 194 ARG A N 1
ATOM 1608 C CA . ARG A 1 194 ? 9.608 -9.994 -16.446 1.00 76.31 194 ARG A CA 1
ATOM 1609 C C . ARG A 1 194 ? 10.383 -11.204 -16.966 1.00 76.31 194 ARG A C 1
ATOM 1611 O O . ARG A 1 194 ? 11.598 -11.120 -17.144 1.00 76.31 194 ARG A O 1
ATOM 1618 N N . GLU A 1 195 ? 9.730 -12.337 -17.229 1.00 81.31 195 GLU A N 1
ATOM 1619 C CA . GLU A 1 195 ? 10.376 -13.472 -17.914 1.00 81.31 195 GLU A CA 1
ATOM 1620 C C . GLU A 1 195 ? 10.767 -13.136 -19.355 1.00 81.31 195 GLU A C 1
ATOM 1622 O O . GLU A 1 195 ? 11.875 -13.472 -19.792 1.00 81.31 195 GLU A O 1
ATOM 1627 N N . LYS A 1 196 ? 9.898 -12.416 -20.072 1.00 82.31 196 LYS A N 1
ATOM 1628 C CA . LYS A 1 196 ? 10.175 -11.926 -21.428 1.00 82.31 196 LYS A CA 1
ATOM 1629 C C . LYS A 1 196 ? 11.349 -10.944 -21.426 1.00 82.31 196 LYS A C 1
ATOM 1631 O O . LYS A 1 196 ? 12.270 -11.117 -22.224 1.00 82.31 196 LYS A O 1
ATOM 1636 N N . ALA A 1 197 ? 11.368 -9.981 -20.502 1.00 74.44 197 ALA A N 1
ATOM 1637 C CA . ALA A 1 197 ? 12.460 -9.014 -20.367 1.00 74.44 197 ALA A CA 1
ATOM 1638 C C . ALA A 1 197 ? 13.811 -9.694 -20.083 1.00 74.44 197 ALA A C 1
ATOM 1640 O O . ALA A 1 197 ? 14.812 -9.389 -20.735 1.00 74.44 197 ALA A O 1
ATOM 1641 N N . LYS A 1 198 ? 13.833 -10.680 -19.175 1.00 73.56 198 LYS A N 1
ATOM 1642 C CA . LYS A 1 198 ? 15.039 -11.464 -18.878 1.00 73.56 198 LYS A CA 1
ATOM 1643 C C . LYS A 1 198 ? 15.536 -12.230 -20.102 1.00 73.56 198 LYS A C 1
ATOM 1645 O O . LYS A 1 198 ? 16.705 -12.123 -20.455 1.00 73.56 198 LYS A O 1
ATOM 1650 N N . SER A 1 199 ? 14.638 -12.941 -20.782 1.00 76.62 199 SER A N 1
ATOM 1651 C CA . SER A 1 199 ? 14.981 -13.724 -21.973 1.00 76.62 199 SER A CA 1
ATOM 1652 C C . SER A 1 199 ? 15.558 -12.842 -23.083 1.00 76.62 199 SER A C 1
ATOM 1654 O O . SER A 1 199 ? 16.520 -13.227 -23.743 1.00 76.62 199 SER A O 1
ATOM 1656 N N . GLN A 1 200 ? 15.011 -11.637 -23.276 1.00 75.19 200 GLN A N 1
ATOM 1657 C CA . GLN A 1 200 ? 15.527 -10.667 -24.245 1.00 75.19 200 GLN A CA 1
ATOM 1658 C C . GLN A 1 200 ? 16.916 -10.144 -23.871 1.00 75.19 200 GLN A C 1
ATOM 1660 O O . GLN A 1 200 ? 17.766 -10.020 -24.754 1.00 75.19 200 GLN A O 1
ATOM 1665 N N . ASN A 1 201 ? 17.159 -9.860 -22.591 1.00 70.19 201 ASN A N 1
ATOM 1666 C CA . ASN A 1 201 ? 18.468 -9.417 -22.119 1.00 70.19 201 ASN A CA 1
ATOM 1667 C C . ASN A 1 201 ? 19.514 -10.538 -22.274 1.00 70.19 201 ASN A C 1
ATOM 1669 O O . ASN A 1 201 ? 20.572 -10.323 -22.862 1.00 70.19 201 ASN A O 1
ATOM 1673 N N . ASP A 1 202 ? 19.165 -11.768 -21.885 1.00 71.31 202 ASP A N 1
ATOM 1674 C CA . ASP A 1 202 ? 20.010 -12.954 -22.062 1.00 71.31 202 ASP A CA 1
ATOM 1675 C C . ASP A 1 202 ? 20.332 -13.201 -23.550 1.00 71.31 202 ASP A C 1
ATOM 1677 O O . ASP A 1 202 ? 21.483 -13.454 -23.907 1.00 71.31 202 ASP A O 1
ATOM 1681 N N . LEU A 1 203 ? 19.347 -13.041 -24.444 1.00 72.38 203 LEU A N 1
ATOM 1682 C CA . LEU A 1 203 ? 19.532 -13.107 -25.901 1.00 72.38 203 LEU A CA 1
ATOM 1683 C C . LEU A 1 203 ? 20.474 -12.014 -26.426 1.00 72.38 203 LEU A C 1
ATOM 1685 O O . LEU A 1 203 ? 21.295 -12.288 -27.306 1.00 72.38 203 LEU A O 1
ATOM 1689 N N . GLN A 1 204 ? 20.372 -10.781 -25.921 1.00 69.75 204 GLN A N 1
ATOM 1690 C CA . GLN A 1 204 ? 21.285 -9.696 -26.299 1.00 69.75 204 GLN A CA 1
ATOM 1691 C C . GLN A 1 204 ? 22.716 -9.980 -25.833 1.00 69.75 204 GLN A C 1
ATOM 1693 O O . GLN A 1 204 ? 23.653 -9.836 -26.623 1.00 69.75 204 GLN A O 1
ATOM 1698 N N . VAL A 1 205 ? 22.889 -10.457 -24.598 1.00 66.19 205 VAL A N 1
ATOM 1699 C CA . VAL A 1 205 ? 24.194 -10.859 -24.057 1.00 66.19 205 VAL A CA 1
ATOM 1700 C C . VAL A 1 205 ? 24.778 -12.024 -24.858 1.00 66.19 205 VAL A C 1
ATOM 1702 O O . VAL A 1 205 ? 25.947 -11.983 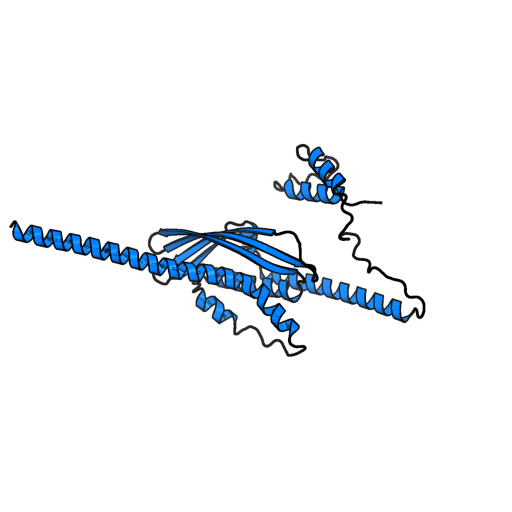-25.241 1.00 66.19 205 VAL A O 1
ATOM 1705 N N . GLN A 1 206 ? 23.978 -13.040 -25.190 1.00 65.44 206 GLN A N 1
ATOM 1706 C CA . GLN A 1 206 ? 24.436 -14.188 -25.971 1.00 65.44 206 GLN A CA 1
ATOM 1707 C C . GLN A 1 206 ? 24.856 -13.787 -27.392 1.00 65.44 206 GLN A C 1
ATOM 1709 O O . GLN A 1 206 ? 25.909 -14.226 -27.856 1.00 65.44 206 GLN A O 1
ATOM 1714 N N . LYS A 1 207 ? 24.094 -12.913 -28.068 1.00 71.75 207 LYS A N 1
ATOM 1715 C CA . LYS A 1 207 ? 24.480 -12.350 -29.375 1.00 71.75 207 LYS A CA 1
ATOM 1716 C C . LYS A 1 207 ? 25.787 -11.561 -29.294 1.00 71.75 207 LYS A C 1
ATOM 1718 O O . LYS A 1 207 ? 26.644 -11.724 -30.157 1.00 71.75 207 LYS A O 1
ATOM 1723 N N . TYR A 1 208 ? 25.970 -10.751 -28.250 1.00 66.12 208 TYR A N 1
ATOM 1724 C CA . TYR A 1 208 ? 27.224 -10.032 -28.016 1.00 66.12 208 TYR A CA 1
ATOM 1725 C C . TYR A 1 208 ? 28.412 -10.994 -27.834 1.00 66.12 208 TYR A C 1
ATOM 1727 O O . TYR A 1 208 ? 29.466 -10.793 -28.436 1.00 66.12 208 TYR A O 1
ATOM 1735 N N . LEU A 1 209 ? 28.243 -12.068 -27.055 1.00 66.25 209 LEU A N 1
ATOM 1736 C CA . LEU A 1 209 ? 29.293 -13.065 -26.821 1.00 66.25 209 LEU A CA 1
ATOM 1737 C C . LEU A 1 209 ? 29.636 -13.882 -28.074 1.00 66.25 209 LEU A C 1
ATOM 1739 O O . LEU A 1 209 ? 30.812 -14.167 -28.296 1.00 66.25 209 LEU A O 1
ATOM 1743 N N . LEU A 1 210 ? 28.643 -14.233 -28.895 1.00 68.19 210 LEU A N 1
ATOM 1744 C CA . LEU A 1 210 ? 28.858 -14.908 -30.180 1.00 68.19 210 LEU A CA 1
ATOM 1745 C C . LEU A 1 210 ? 29.636 -14.005 -31.149 1.00 68.19 210 LEU A C 1
ATOM 1747 O O . LEU A 1 210 ? 30.688 -14.409 -31.634 1.00 68.19 210 LEU A O 1
ATOM 1751 N N . ASN A 1 211 ? 29.222 -12.743 -31.303 1.00 64.75 211 ASN A N 1
ATOM 1752 C CA . ASN A 1 211 ? 29.927 -11.769 -32.148 1.00 64.75 211 ASN A CA 1
ATOM 1753 C C . ASN A 1 211 ? 31.367 -11.488 -31.680 1.00 64.75 211 ASN A C 1
ATOM 1755 O O . ASN A 1 211 ? 32.232 -11.158 -32.491 1.00 64.75 211 ASN A O 1
ATOM 1759 N N . LYS A 1 212 ? 31.640 -11.603 -30.373 1.00 55.59 212 LYS A N 1
ATOM 1760 C CA . LYS A 1 212 ? 32.990 -11.464 -29.808 1.00 55.59 212 LYS A CA 1
ATOM 1761 C C . LYS A 1 212 ? 33.866 -12.696 -30.060 1.00 55.59 212 LYS A C 1
ATOM 1763 O O . LYS A 1 212 ? 35.083 -12.566 -30.105 1.00 55.59 212 LYS A O 1
ATOM 1768 N N . ARG A 1 213 ? 33.273 -13.885 -30.204 1.00 58.28 213 ARG A N 1
ATOM 1769 C CA . ARG A 1 213 ? 34.008 -15.139 -30.428 1.00 58.28 213 ARG A CA 1
ATOM 1770 C C . ARG A 1 213 ? 34.497 -15.280 -31.870 1.00 58.28 213 ARG A C 1
ATOM 1772 O O . ARG A 1 213 ? 35.561 -15.853 -32.078 1.00 58.28 213 ARG A O 1
ATOM 1779 N N . ASP A 1 214 ? 33.759 -14.714 -32.821 1.00 59.41 214 ASP A N 1
ATOM 1780 C CA . ASP A 1 214 ? 34.105 -14.774 -34.245 1.00 59.41 214 ASP A CA 1
ATOM 1781 C C . ASP A 1 214 ? 35.142 -13.710 -34.660 1.00 59.41 214 ASP A C 1
ATOM 1783 O O . ASP A 1 214 ? 35.758 -13.828 -35.716 1.00 59.41 214 ASP A O 1
ATOM 1787 N N . ASN A 1 215 ? 35.415 -12.718 -33.801 1.00 46.44 215 ASN A N 1
ATOM 1788 C CA . ASN A 1 215 ? 36.364 -11.634 -34.062 1.00 46.44 215 ASN A CA 1
ATOM 1789 C C . ASN A 1 215 ? 37.548 -11.653 -33.077 1.00 46.44 215 ASN A C 1
ATOM 1791 O O . ASN A 1 215 ? 37.598 -10.894 -32.110 1.00 46.44 215 ASN A O 1
ATOM 1795 N N . ASN A 1 216 ? 38.553 -12.486 -33.359 1.00 50.94 216 ASN A N 1
ATOM 1796 C CA . ASN A 1 216 ? 39.917 -12.255 -32.878 1.00 50.94 216 ASN A CA 1
ATOM 1797 C C . ASN A 1 216 ? 40.552 -11.127 -33.713 1.00 50.94 216 ASN A C 1
ATOM 1799 O O . ASN A 1 216 ? 41.287 -11.427 -34.645 1.00 50.94 216 ASN A O 1
ATOM 1803 N N . PHE A 1 217 ? 40.249 -9.860 -33.416 1.00 44.97 217 PHE A N 1
ATOM 1804 C CA . PHE A 1 217 ? 41.170 -8.710 -33.475 1.00 44.97 217 PHE A CA 1
ATOM 1805 C C . PHE A 1 217 ? 40.419 -7.397 -33.203 1.00 44.97 217 PHE A C 1
ATOM 1807 O O . PHE A 1 217 ? 39.270 -7.225 -33.590 1.00 44.97 217 PHE A O 1
ATOM 1814 N N . GLU A 1 218 ? 41.144 -6.482 -32.563 1.00 39.66 218 GLU A N 1
ATOM 1815 C CA . GLU A 1 218 ? 40.804 -5.103 -32.194 1.00 39.66 218 GLU A CA 1
ATOM 1816 C C . GLU A 1 218 ? 39.817 -4.877 -31.037 1.00 39.66 218 GLU A C 1
ATOM 1818 O O . GLU A 1 218 ? 38.625 -5.178 -31.054 1.00 39.66 218 GLU A O 1
ATOM 1823 N N . VAL A 1 219 ? 40.377 -4.256 -29.995 1.00 44.25 219 VAL A N 1
ATOM 1824 C CA . VAL A 1 219 ? 39.682 -3.669 -28.853 1.00 44.25 219 VAL A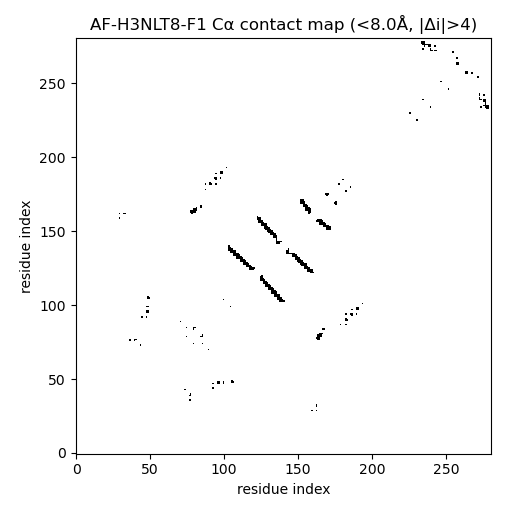 CA 1
ATOM 1825 C C . VAL A 1 219 ? 38.835 -2.503 -29.359 1.00 44.25 219 VAL A C 1
ATOM 1827 O O . VAL A 1 219 ? 39.273 -1.356 -29.368 1.00 44.25 219 VAL A O 1
ATOM 1830 N N . VAL A 1 220 ? 37.604 -2.784 -29.776 1.00 39.97 220 VAL A N 1
ATOM 1831 C CA . VAL A 1 220 ? 36.609 -1.737 -30.015 1.00 39.97 220 VAL A CA 1
ATOM 1832 C C . VAL A 1 220 ? 35.812 -1.529 -28.729 1.00 39.97 220 VAL A C 1
ATOM 1834 O O . VAL A 1 220 ? 35.103 -2.420 -28.256 1.00 39.97 220 VAL A O 1
ATOM 1837 N N . ASN A 1 221 ? 35.944 -0.330 -28.156 1.00 44.28 221 ASN A N 1
ATOM 1838 C CA . ASN A 1 221 ? 35.122 0.195 -27.063 1.00 44.28 221 ASN A CA 1
ATOM 1839 C C . ASN A 1 221 ? 33.641 0.244 -27.485 1.00 44.28 221 ASN A C 1
ATOM 1841 O O . ASN A 1 221 ? 33.127 1.282 -27.901 1.00 44.28 221 ASN A O 1
ATOM 1845 N N . HIS A 1 222 ? 32.930 -0.877 -27.382 1.00 38.66 222 HIS A N 1
ATOM 1846 C CA . HIS A 1 222 ? 31.496 -0.911 -27.641 1.00 38.66 222 HIS A CA 1
ATOM 1847 C C . HIS A 1 222 ? 30.711 -0.465 -26.403 1.00 38.66 222 HIS A C 1
ATOM 1849 O O . HIS A 1 222 ? 30.443 -1.243 -25.489 1.00 38.66 222 HIS A O 1
ATOM 1855 N N . LYS A 1 223 ? 30.282 0.804 -26.426 1.00 42.16 223 LYS A N 1
ATOM 1856 C CA . LYS A 1 223 ? 29.044 1.256 -25.774 1.00 42.16 223 LYS A CA 1
ATOM 1857 C C . LYS A 1 223 ? 27.926 0.286 -26.182 1.00 42.16 223 LYS A C 1
ATOM 1859 O O . LYS A 1 223 ? 27.537 0.261 -27.349 1.00 42.16 223 LYS A O 1
ATOM 1864 N N . LEU A 1 224 ? 27.436 -0.515 -25.237 1.00 39.06 224 LEU A N 1
ATOM 1865 C CA . LEU A 1 224 ? 26.241 -1.343 -25.405 1.00 39.06 224 LEU A CA 1
ATOM 1866 C C . LEU A 1 224 ? 25.088 -0.457 -25.901 1.00 39.06 224 LEU A C 1
ATOM 1868 O O . LEU A 1 224 ? 24.743 0.545 -25.271 1.00 39.06 224 LEU A O 1
ATOM 1872 N N . ALA A 1 225 ? 24.526 -0.798 -27.059 1.00 39.88 225 ALA A N 1
ATOM 1873 C CA . ALA A 1 225 ? 23.386 -0.095 -27.622 1.00 39.88 225 ALA A CA 1
ATOM 1874 C C . ALA A 1 225 ? 22.130 -0.444 -26.814 1.00 39.88 225 ALA A C 1
ATOM 1876 O O . ALA A 1 225 ? 21.469 -1.447 -27.067 1.00 39.88 225 ALA A O 1
ATOM 1877 N N . MET A 1 226 ? 21.812 0.401 -25.832 1.00 37.44 226 MET A N 1
ATOM 1878 C CA . MET A 1 226 ? 20.483 0.458 -25.222 1.00 37.44 226 MET A CA 1
ATOM 1879 C C . MET A 1 226 ? 19.418 0.678 -26.314 1.00 37.44 226 MET A C 1
ATOM 1881 O O . MET A 1 226 ? 19.712 1.364 -27.305 1.00 37.44 226 MET A O 1
ATOM 1885 N N . PRO A 1 227 ? 18.185 0.160 -26.136 1.00 40.62 227 PRO A N 1
ATOM 1886 C CA . PRO A 1 227 ? 17.053 0.490 -26.995 1.00 40.62 227 PRO A CA 1
ATOM 1887 C C . PRO A 1 227 ? 16.983 2.006 -27.192 1.00 40.62 227 PRO A C 1
ATOM 1889 O O . PRO A 1 227 ? 17.125 2.768 -26.233 1.00 40.62 227 PRO A O 1
ATOM 1892 N N . PHE A 1 228 ? 16.780 2.445 -28.434 1.00 45.47 228 PHE A N 1
ATOM 1893 C CA . PHE A 1 228 ? 16.888 3.853 -28.845 1.00 45.47 228 PHE A CA 1
ATOM 1894 C C . PHE A 1 228 ? 16.007 4.823 -28.029 1.00 45.47 228 PHE A C 1
ATOM 1896 O O . PHE A 1 228 ? 16.259 6.020 -28.031 1.00 45.47 228 PHE A O 1
ATOM 1903 N N . ALA A 1 229 ? 15.008 4.319 -27.299 1.00 45.44 229 ALA A N 1
ATOM 1904 C CA . ALA A 1 229 ? 14.033 5.123 -26.572 1.00 45.44 229 ALA A CA 1
ATOM 1905 C C . ALA A 1 229 ? 14.501 5.675 -25.209 1.00 45.44 229 ALA A C 1
ATOM 1907 O O . ALA A 1 229 ? 13.861 6.587 -24.700 1.00 45.44 229 ALA A O 1
ATOM 1908 N N . TYR A 1 230 ? 15.588 5.174 -24.607 1.00 45.44 230 TYR A N 1
ATOM 1909 C CA . TYR A 1 230 ? 15.999 5.621 -23.263 1.00 45.44 230 TYR A CA 1
ATOM 1910 C C . TYR A 1 230 ? 17.521 5.680 -23.093 1.00 45.44 230 TYR A C 1
ATOM 1912 O O . TYR A 1 230 ? 18.099 5.087 -22.180 1.00 45.44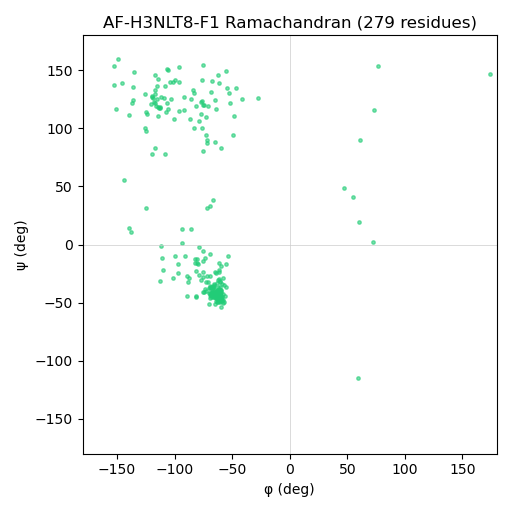 230 TYR A O 1
ATOM 1920 N N . ARG A 1 231 ? 18.211 6.425 -23.965 1.00 48.62 231 ARG A N 1
ATOM 1921 C CA . ARG A 1 231 ? 19.572 6.872 -23.636 1.00 48.62 231 ARG A CA 1
ATOM 1922 C C . ARG A 1 231 ? 19.479 8.024 -22.639 1.00 48.62 231 ARG A C 1
ATOM 1924 O O . ARG A 1 231 ? 18.853 9.042 -22.904 1.00 48.62 231 ARG A O 1
ATOM 1931 N N . LYS A 1 232 ? 20.135 7.841 -21.495 1.00 50.84 232 LYS A N 1
ATOM 1932 C CA . LYS A 1 232 ? 20.054 8.654 -20.275 1.00 50.84 232 LYS A CA 1
ATOM 1933 C C . LYS A 1 232 ? 20.309 10.170 -20.430 1.00 50.84 232 LYS A C 1
ATOM 1935 O O . LYS A 1 232 ? 20.032 10.877 -19.477 1.00 50.84 232 LYS A O 1
ATOM 1940 N N . ASN A 1 233 ? 20.773 10.707 -21.567 1.00 51.59 233 ASN A N 1
ATOM 1941 C CA . ASN A 1 233 ? 21.371 12.056 -21.591 1.00 51.59 233 ASN A CA 1
ATOM 1942 C C . ASN A 1 233 ? 21.004 13.008 -22.753 1.00 51.59 233 ASN A C 1
ATOM 1944 O O . ASN A 1 233 ? 21.644 14.048 -22.855 1.00 51.59 233 ASN A O 1
ATOM 1948 N N . GLU A 1 234 ? 20.012 12.745 -23.608 1.00 60.44 234 GLU A N 1
ATOM 1949 C CA . GLU A 1 234 ? 19.767 13.627 -24.779 1.00 60.44 234 GLU A CA 1
ATOM 1950 C C . GLU A 1 234 ? 18.335 14.170 -24.874 1.00 60.44 234 GLU A C 1
ATOM 1952 O O . GLU A 1 234 ? 17.826 14.447 -25.957 1.00 60.44 234 GLU A O 1
ATOM 1957 N N . PHE A 1 235 ? 17.674 14.383 -23.733 1.00 70.75 235 PHE A N 1
ATOM 1958 C CA . PHE A 1 235 ? 16.476 15.217 -23.740 1.00 70.75 235 PHE A CA 1
ATOM 1959 C C . PHE A 1 235 ? 16.872 16.686 -23.880 1.00 70.75 235 PHE A C 1
ATOM 1961 O O . PHE A 1 235 ? 17.544 17.251 -23.011 1.00 70.75 235 PHE A O 1
ATOM 1968 N N . ASN A 1 236 ? 16.406 17.336 -24.944 1.00 79.31 236 ASN A N 1
ATOM 1969 C CA . ASN A 1 236 ? 16.536 18.775 -25.095 1.00 79.31 236 ASN A CA 1
ATOM 1970 C C . ASN A 1 236 ? 15.578 19.476 -24.119 1.00 79.31 236 ASN A C 1
ATOM 1972 O O . ASN A 1 236 ? 14.439 19.805 -24.454 1.00 79.31 236 ASN A O 1
ATOM 1976 N N . ARG A 1 237 ? 16.048 19.715 -22.887 1.00 76.94 237 ARG A N 1
ATOM 1977 C CA . ARG A 1 237 ? 15.260 20.376 -21.833 1.00 76.94 237 ARG A CA 1
ATOM 1978 C C . ARG A 1 237 ? 14.726 21.737 -22.274 1.00 76.94 237 ARG A C 1
ATOM 1980 O O . ARG A 1 237 ? 13.601 22.080 -21.927 1.00 76.94 237 ARG A O 1
ATOM 1987 N N . ALA A 1 238 ? 15.491 22.492 -23.064 1.00 78.81 238 ALA A N 1
ATOM 1988 C CA . ALA A 1 238 ? 15.029 23.771 -23.593 1.00 78.81 238 ALA A CA 1
ATOM 1989 C C . ALA A 1 238 ? 13.838 23.585 -24.548 1.00 78.81 238 ALA A C 1
ATOM 1991 O O . ALA A 1 238 ? 12.858 24.316 -24.442 1.00 78.81 238 ALA A O 1
ATOM 1992 N N . ALA A 1 239 ? 13.864 22.572 -25.420 1.00 82.81 239 ALA A N 1
ATOM 1993 C CA . ALA A 1 239 ? 12.734 22.234 -26.287 1.00 82.81 239 ALA A CA 1
ATOM 1994 C C . ALA A 1 239 ? 11.503 21.786 -25.485 1.00 82.81 239 ALA A C 1
ATOM 1996 O O . ALA A 1 239 ? 10.396 22.241 -25.766 1.00 82.81 239 ALA A O 1
ATOM 1997 N N . MET A 1 240 ? 11.695 20.977 -24.440 1.00 87.50 240 MET A N 1
ATOM 1998 C CA . MET A 1 240 ? 10.620 20.549 -23.535 1.00 87.50 240 MET A CA 1
ATOM 1999 C C . MET A 1 240 ? 9.963 21.739 -22.824 1.00 87.50 240 MET A C 1
ATOM 2001 O O . MET A 1 240 ? 8.739 21.858 -22.823 1.00 87.50 240 MET A O 1
ATOM 2005 N N . VAL A 1 241 ? 10.766 22.646 -22.256 1.00 84.38 241 VAL A N 1
ATOM 2006 C CA . VAL A 1 241 ? 10.283 23.855 -21.568 1.00 84.38 241 VAL A CA 1
ATOM 2007 C C . VAL A 1 241 ? 9.593 24.803 -22.547 1.00 84.38 241 VAL A C 1
ATOM 2009 O O . VAL A 1 241 ? 8.511 25.307 -22.255 1.00 84.38 241 VAL A O 1
ATOM 2012 N N . ASN A 1 242 ? 10.167 25.013 -23.733 1.00 85.88 242 ASN A N 1
ATOM 2013 C CA . ASN A 1 242 ? 9.554 25.841 -24.769 1.00 85.88 242 ASN A CA 1
ATOM 2014 C C . ASN A 1 242 ? 8.214 25.259 -25.232 1.00 85.88 242 ASN A C 1
ATOM 2016 O O . ASN A 1 242 ? 7.247 26.004 -25.391 1.00 85.88 242 ASN A O 1
ATOM 2020 N N . TYR A 1 243 ? 8.133 23.936 -25.401 1.00 90.69 243 TYR A N 1
ATOM 2021 C CA . TYR A 1 243 ? 6.887 23.252 -25.731 1.00 90.69 243 TYR A CA 1
ATOM 2022 C C . TYR A 1 243 ? 5.847 23.429 -24.623 1.00 90.69 243 TYR A C 1
ATOM 2024 O O . TYR A 1 243 ? 4.719 23.839 -24.904 1.00 90.69 243 TYR A O 1
ATOM 2032 N N . ALA A 1 244 ? 6.235 23.182 -23.368 1.00 91.06 244 ALA A N 1
ATOM 2033 C CA . ALA A 1 244 ? 5.364 23.351 -22.214 1.00 91.06 244 ALA A CA 1
ATOM 2034 C C . ALA A 1 244 ? 4.830 24.789 -22.133 1.00 91.06 244 ALA A C 1
ATOM 2036 O O . ALA A 1 244 ? 3.622 24.982 -22.078 1.00 91.06 244 ALA A O 1
ATOM 2037 N N . ASN A 1 245 ? 5.690 25.804 -22.242 1.00 89.94 245 ASN A N 1
ATOM 2038 C CA . ASN A 1 245 ? 5.279 27.212 -22.211 1.00 89.94 245 ASN A CA 1
ATOM 2039 C C . ASN A 1 245 ? 4.336 27.582 -23.364 1.00 89.94 245 ASN A C 1
ATOM 2041 O O . ASN A 1 245 ? 3.368 28.315 -23.164 1.00 89.94 245 ASN A O 1
ATOM 2045 N N . LYS A 1 246 ? 4.591 27.059 -24.569 1.00 91.44 246 LYS A N 1
ATOM 2046 C CA . LYS A 1 246 ? 3.762 27.318 -25.752 1.00 91.44 246 LYS A CA 1
ATOM 2047 C C . LYS A 1 246 ? 2.373 26.681 -25.642 1.00 91.44 246 LYS A C 1
ATOM 2049 O O . LYS A 1 246 ? 1.397 27.276 -26.098 1.00 91.44 246 LYS A O 1
ATOM 2054 N N . HIS A 1 247 ? 2.286 25.492 -25.044 1.00 87.44 247 HIS A N 1
ATOM 2055 C CA . HIS A 1 247 ? 1.079 24.662 -25.059 1.00 87.44 247 HIS A CA 1
ATOM 2056 C C . HIS A 1 247 ? 0.381 24.501 -23.699 1.00 87.44 247 HIS A C 1
ATOM 2058 O O . HIS A 1 247 ? -0.697 23.919 -23.652 1.00 87.44 247 HIS A O 1
ATOM 2064 N N . ALA A 1 248 ? 0.902 25.087 -22.614 1.00 83.19 248 ALA A N 1
ATOM 2065 C CA . ALA A 1 248 ? 0.320 24.993 -21.266 1.00 83.19 248 ALA A CA 1
ATOM 2066 C C . ALA A 1 248 ? -1.128 25.497 -21.172 1.00 83.19 248 ALA A C 1
ATOM 2068 O O . ALA A 1 248 ? -1.884 25.040 -20.322 1.00 83.19 248 ALA A O 1
ATOM 2069 N N . LYS A 1 249 ? -1.512 26.456 -22.024 1.00 81.94 249 LYS A N 1
ATOM 2070 C CA . LYS A 1 249 ? -2.876 27.014 -22.073 1.00 81.94 249 LYS A CA 1
ATOM 2071 C C . LYS A 1 249 ? -3.641 26.637 -23.339 1.00 81.94 249 LYS A C 1
ATOM 2073 O O . LYS A 1 249 ? -4.833 26.902 -23.422 1.00 81.94 249 LYS A O 1
ATOM 2078 N N . ASN A 1 250 ? -2.951 26.078 -24.334 1.00 82.31 250 ASN A N 1
ATOM 2079 C CA . ASN A 1 250 ? -3.486 25.847 -25.670 1.00 82.31 250 ASN A CA 1
ATOM 2080 C C . ASN A 1 250 ? -3.018 24.491 -26.196 1.00 82.31 250 ASN A C 1
ATOM 2082 O O . ASN A 1 250 ? -1.845 24.316 -26.540 1.00 82.31 250 ASN A O 1
ATOM 2086 N N . TYR A 1 251 ? -3.963 23.562 -26.318 1.00 77.25 251 TYR A N 1
ATOM 2087 C CA . TYR A 1 251 ? -3.714 22.225 -26.839 1.00 77.25 251 TYR A CA 1
ATOM 2088 C C . TYR A 1 251 ? -3.053 22.252 -28.229 1.00 77.25 251 TYR A C 1
ATOM 2090 O O . TYR A 1 251 ? -3.469 22.997 -29.125 1.00 77.25 251 TYR A O 1
ATOM 2098 N N . ASN A 1 252 ? -2.025 21.423 -28.430 1.00 82.31 252 ASN A N 1
ATOM 2099 C CA . ASN A 1 252 ? -1.393 21.265 -29.734 1.00 82.31 252 ASN A CA 1
ATOM 2100 C C . ASN A 1 252 ? -2.270 20.403 -30.656 1.00 82.31 252 ASN A C 1
ATOM 2102 O O . ASN A 1 252 ? -2.222 19.180 -30.598 1.00 82.31 252 ASN A O 1
ATOM 2106 N N . ARG A 1 253 ? -3.016 21.041 -31.566 1.00 81.50 253 ARG A N 1
ATOM 2107 C CA . ARG A 1 253 ? -3.919 20.361 -32.519 1.00 81.50 253 ARG A CA 1
ATOM 2108 C C . ARG A 1 253 ? -3.230 19.389 -33.483 1.00 81.50 253 ARG A C 1
ATOM 2110 O O . ARG A 1 253 ? -3.913 18.582 -34.100 1.00 81.50 253 ARG A O 1
ATOM 2117 N N . ASN A 1 254 ? -1.907 19.460 -33.617 1.00 78.88 254 ASN A N 1
ATOM 2118 C CA . ASN A 1 254 ? -1.140 18.505 -34.421 1.00 78.88 254 ASN A CA 1
ATOM 2119 C C . ASN A 1 254 ? -0.906 17.176 -33.687 1.00 78.88 254 ASN A C 1
ATOM 2121 O O . ASN A 1 254 ? -0.270 16.273 -34.228 1.00 78.88 254 ASN A O 1
ATOM 2125 N N . TYR A 1 255 ? -1.375 17.070 -32.446 1.00 72.81 255 TYR A N 1
ATOM 2126 C CA . TYR A 1 255 ? -1.334 15.865 -31.645 1.00 72.81 255 TYR A CA 1
ATOM 2127 C C . TYR A 1 255 ? -2.736 15.245 -31.539 1.00 72.81 255 TYR A C 1
ATOM 2129 O O . TYR A 1 255 ? -3.727 15.974 -31.623 1.00 72.81 255 TYR A O 1
ATOM 2137 N N . PRO A 1 256 ? -2.854 13.911 -31.387 1.00 74.12 256 PRO A N 1
ATOM 2138 C CA . PRO A 1 256 ? -4.151 13.279 -31.185 1.00 74.12 256 PRO A CA 1
ATOM 2139 C C . PRO A 1 256 ? -4.797 13.713 -29.864 1.00 74.12 256 PRO A C 1
ATOM 2141 O O . PRO A 1 256 ? -4.208 13.586 -28.782 1.00 74.12 256 PRO A O 1
ATOM 2144 N N . ASP A 1 257 ? -6.016 14.241 -29.968 1.00 71.75 257 ASP A N 1
ATOM 2145 C CA . ASP A 1 257 ? -6.815 14.673 -28.825 1.00 71.75 257 ASP A CA 1
ATOM 2146 C C . ASP A 1 257 ? -7.462 13.457 -28.154 1.00 71.75 257 ASP A C 1
ATOM 2148 O O . ASP A 1 257 ? -8.405 12.855 -28.672 1.00 71.75 257 ASP A O 1
ATOM 2152 N N . PHE A 1 258 ? -6.927 13.097 -26.989 1.00 67.88 258 PHE A N 1
ATOM 2153 C CA . PHE A 1 258 ? -7.434 12.011 -26.157 1.00 67.88 258 PHE A CA 1
ATOM 2154 C C . PHE A 1 258 ? -8.424 12.498 -25.082 1.00 67.88 258 PHE A C 1
ATOM 2156 O O . PHE A 1 258 ? -8.954 11.680 -24.334 1.00 67.88 258 PHE A O 1
ATOM 2163 N N . GLY A 1 259 ? -8.731 13.800 -25.022 1.00 60.03 259 GLY A N 1
ATOM 2164 C CA . GLY A 1 259 ? -9.562 14.421 -23.983 1.00 60.03 259 GLY A CA 1
ATOM 2165 C C . GLY A 1 259 ? -11.049 14.052 -24.025 1.00 60.03 259 GLY A C 1
ATOM 2166 O O . GLY A 1 259 ? -11.794 14.365 -23.100 1.00 60.03 259 GLY A O 1
ATOM 2167 N N . LYS A 1 260 ? -11.509 13.348 -25.068 1.00 58.31 260 LYS A N 1
ATOM 2168 C CA . LYS A 1 260 ? -12.890 12.833 -25.144 1.00 58.31 260 LYS A CA 1
ATOM 2169 C C . LYS A 1 260 ? -13.106 11.538 -24.353 1.00 58.31 260 LYS A C 1
ATOM 2171 O O . LYS A 1 260 ? -14.254 11.150 -24.147 1.00 58.31 260 LYS A O 1
ATOM 2176 N N . ILE A 1 261 ? -12.037 10.876 -23.905 1.00 51.38 261 ILE A N 1
ATOM 2177 C CA . ILE A 1 261 ? -12.091 9.634 -23.122 1.00 51.38 261 ILE A CA 1
ATOM 2178 C C . ILE A 1 261 ? -11.417 9.905 -21.771 1.00 51.38 261 ILE A C 1
ATOM 2180 O O . ILE A 1 261 ? -10.265 9.556 -21.541 1.00 51.38 261 ILE A O 1
ATOM 2184 N N . GLY A 1 262 ? -12.153 10.571 -20.879 1.00 45.16 262 GLY A N 1
ATOM 2185 C CA . GLY A 1 262 ? -11.658 10.980 -19.564 1.00 45.16 262 GLY A CA 1
ATOM 2186 C C . GLY A 1 262 ? -10.741 12.201 -19.639 1.00 45.16 262 GLY A C 1
ATOM 2187 O O . GLY A 1 262 ? -10.105 12.454 -20.653 1.00 45.16 262 GLY A O 1
ATOM 2188 N N . ASN A 1 263 ? -10.678 12.972 -18.556 1.00 49.88 263 ASN A N 1
ATOM 2189 C CA . ASN A 1 263 ? -9.952 14.243 -18.426 1.00 49.88 263 ASN A CA 1
ATOM 2190 C C . ASN A 1 263 ? -8.402 14.106 -18.507 1.00 49.88 263 ASN A C 1
ATOM 2192 O O . ASN A 1 263 ? -7.684 14.760 -17.754 1.00 49.88 263 ASN A O 1
ATOM 2196 N N . GLY A 1 264 ? -7.873 13.228 -19.368 1.00 50.09 264 GLY A N 1
ATOM 2197 C CA . GLY A 1 264 ? -6.477 12.790 -19.508 1.00 50.09 264 GLY A CA 1
ATOM 2198 C C . GLY A 1 264 ? -5.515 13.823 -20.099 1.00 50.09 264 GLY A C 1
ATOM 2199 O O . GLY A 1 264 ? -4.546 13.463 -20.770 1.00 50.09 264 GLY A O 1
ATOM 2200 N N . ASP A 1 265 ? -5.765 15.104 -19.846 1.00 63.69 265 ASP A N 1
ATOM 2201 C CA . ASP A 1 265 ? -4.971 16.204 -20.383 1.00 63.69 265 ASP A CA 1
ATOM 2202 C C . ASP A 1 265 ? -3.553 16.223 -19.817 1.00 63.69 265 ASP A C 1
ATOM 2204 O O . ASP A 1 265 ? -2.614 16.483 -20.560 1.00 63.69 265 ASP A O 1
ATOM 2208 N N . CYS A 1 266 ? -3.351 15.891 -18.537 1.00 75.38 266 CYS A N 1
ATOM 2209 C CA . CYS A 1 266 ? -2.019 15.949 -17.933 1.00 75.38 266 CYS A CA 1
ATOM 2210 C C . CYS A 1 266 ? -1.078 14.872 -18.493 1.00 75.38 266 CYS A C 1
ATOM 2212 O O . CYS A 1 266 ? 0.041 15.191 -18.889 1.00 75.38 266 CYS A O 1
ATOM 2214 N N . THR A 1 267 ? -1.526 13.619 -18.609 1.00 77.19 267 THR A N 1
ATOM 2215 C CA . THR A 1 267 ? -0.717 12.527 -19.177 1.00 77.19 267 THR A CA 1
ATOM 2216 C C . THR A 1 267 ? -0.459 12.748 -20.666 1.00 77.19 267 THR A C 1
ATOM 2218 O O . THR A 1 267 ? 0.671 12.574 -21.126 1.00 77.19 267 THR A O 1
ATOM 2221 N N . ASN A 1 268 ? -1.471 13.201 -21.419 1.00 78.38 268 ASN A N 1
ATOM 2222 C CA . ASN A 1 268 ? -1.300 13.544 -22.829 1.00 78.38 268 ASN A CA 1
ATOM 2223 C C . ASN A 1 268 ? -0.302 14.702 -22.995 1.00 78.38 268 ASN A C 1
ATOM 2225 O O . ASN A 1 268 ? 0.637 14.604 -23.784 1.00 78.38 268 ASN A O 1
ATOM 2229 N N . PHE A 1 269 ? -0.438 15.760 -22.196 1.00 85.25 269 PHE A N 1
ATOM 2230 C CA . PHE A 1 269 ? 0.455 16.916 -22.213 1.00 85.25 269 PHE A CA 1
ATOM 2231 C C . PHE A 1 269 ? 1.896 16.551 -21.834 1.00 85.25 269 PHE A C 1
ATOM 2233 O O . PHE A 1 269 ? 2.828 16.935 -22.539 1.00 85.25 269 PHE A O 1
ATOM 2240 N N . VAL A 1 270 ? 2.099 15.739 -20.792 1.00 86.31 270 VAL A N 1
ATOM 2241 C CA . VAL A 1 270 ? 3.433 15.250 -20.403 1.00 86.31 270 VAL A CA 1
ATOM 2242 C C . VAL A 1 270 ? 4.044 14.384 -21.506 1.00 86.31 270 VAL A C 1
ATOM 2244 O O . VAL A 1 270 ? 5.211 14.576 -21.845 1.00 86.31 270 VAL A O 1
ATOM 2247 N N . SER A 1 271 ? 3.269 13.498 -22.142 1.00 84.00 271 SER A N 1
ATOM 2248 C CA . SER A 1 271 ? 3.767 12.683 -23.263 1.00 84.00 271 SER A CA 1
ATOM 2249 C C . SER A 1 271 ? 4.237 13.541 -24.447 1.00 84.00 271 SER A C 1
ATOM 2251 O O . SER A 1 271 ? 5.253 13.242 -25.078 1.00 84.00 271 SER A O 1
ATOM 2253 N N . GLN A 1 272 ? 3.544 14.652 -24.710 1.00 84.25 272 GLN A N 1
ATOM 2254 C CA . GLN A 1 272 ? 3.902 15.609 -25.753 1.00 84.25 272 GLN A CA 1
ATOM 2255 C C . GLN A 1 272 ? 5.174 16.387 -25.411 1.00 84.25 272 GLN A C 1
ATOM 2257 O O . GLN A 1 272 ? 6.029 16.558 -26.279 1.00 84.25 272 GLN A O 1
ATOM 2262 N N . ILE A 1 273 ? 5.328 16.812 -24.152 1.00 87.50 273 ILE A N 1
ATOM 2263 C CA . ILE A 1 273 ? 6.551 17.462 -23.664 1.00 87.50 273 ILE A CA 1
ATOM 2264 C C . ILE A 1 273 ? 7.742 16.516 -23.815 1.00 87.50 273 ILE A C 1
ATOM 2266 O O . ILE A 1 273 ? 8.778 16.922 -24.336 1.00 87.50 273 ILE A O 1
ATOM 2270 N N . ILE A 1 274 ? 7.590 15.250 -23.411 1.00 85.62 274 ILE A N 1
ATOM 2271 C CA . ILE A 1 274 ? 8.643 14.238 -23.545 1.00 85.62 274 ILE A CA 1
ATOM 2272 C C . ILE A 1 274 ? 9.012 14.063 -25.017 1.00 85.62 274 ILE A C 1
ATOM 2274 O O . ILE A 1 274 ? 10.190 14.150 -25.349 1.00 85.62 274 ILE A O 1
ATOM 2278 N N . LYS A 1 275 ? 8.029 13.909 -25.915 1.00 83.31 275 LYS A N 1
ATOM 2279 C CA . LYS A 1 275 ? 8.306 13.771 -27.351 1.00 83.31 275 LYS A CA 1
ATOM 2280 C C . LYS A 1 275 ? 8.999 14.996 -27.945 1.00 83.31 275 LYS A C 1
ATOM 2282 O O . LYS A 1 275 ? 9.901 14.827 -28.752 1.00 83.31 275 LYS A O 1
ATOM 2287 N N . ALA A 1 276 ? 8.614 16.207 -27.545 1.00 84.94 276 ALA A N 1
ATOM 2288 C CA . ALA A 1 276 ? 9.274 17.436 -27.990 1.00 84.94 276 ALA A CA 1
ATOM 2289 C C . ALA A 1 276 ? 10.732 17.539 -27.509 1.00 84.94 276 ALA A C 1
ATOM 2291 O O . ALA A 1 276 ? 11.530 18.254 -28.111 1.00 84.94 276 ALA A O 1
ATOM 2292 N N . GLY A 1 277 ? 11.073 16.842 -26.423 1.00 82.75 277 GLY A N 1
ATOM 2293 C CA . GLY A 1 277 ? 12.432 16.744 -25.905 1.00 82.75 277 GLY A CA 1
ATOM 2294 C C . GLY A 1 277 ? 13.306 15.697 -26.584 1.00 82.75 277 GLY A C 1
ATOM 2295 O O . GLY A 1 277 ? 14.519 15.757 -26.406 1.00 82.75 277 GLY A O 1
ATOM 2296 N N . ILE A 1 278 ? 12.731 14.749 -27.329 1.00 82.38 278 ILE A N 1
ATOM 2297 C CA . ILE A 1 278 ? 13.494 13.714 -28.035 1.00 82.38 278 ILE A CA 1
ATOM 2298 C C . ILE A 1 278 ? 14.023 14.316 -29.341 1.00 82.38 278 ILE A C 1
ATOM 2300 O O . ILE A 1 278 ? 13.240 14.739 -30.191 1.00 82.38 278 ILE A O 1
ATOM 2304 N N . TYR A 1 279 ? 15.348 14.346 -29.506 1.00 60.72 279 TYR A N 1
ATOM 2305 C CA . TYR A 1 279 ? 15.977 14.629 -30.798 1.00 60.72 279 TYR A CA 1
ATOM 2306 C C . TYR A 1 279 ? 15.607 13.507 -31.781 1.00 60.72 279 TYR A C 1
ATOM 2308 O O . TYR A 1 279 ? 15.935 12.344 -31.552 1.00 60.72 279 TYR A O 1
ATOM 2316 N N . LEU A 1 280 ? 14.880 13.853 -32.843 1.00 52.59 280 LEU A N 1
ATOM 2317 C CA . LEU A 1 280 ? 14.614 12.977 -33.983 1.00 52.59 280 LEU A CA 1
ATOM 2318 C C . LEU A 1 280 ? 15.438 13.508 -35.159 1.00 52.59 280 LEU A C 1
ATOM 2320 O O . LEU A 1 280 ? 14.896 14.225 -35.997 1.00 52.59 280 LEU A O 1
ATOM 2324 N N . ASP A 1 281 ? 16.737 13.212 -35.155 1.00 41.41 281 ASP A N 1
ATOM 2325 C CA . ASP A 1 281 ? 17.552 13.243 -36.376 1.00 41.41 281 ASP A CA 1
ATOM 2326 C C . ASP A 1 281 ? 17.546 11.846 -37.014 1.00 41.41 281 ASP A C 1
ATOM 2328 O O . ASP A 1 281 ? 17.764 10.854 -36.272 1.00 41.41 281 ASP A O 1
#

Sequence (281 aa):
MKRSINIIFSLCLLLVVIFTISNNVYAEKGKKEVDVMIKDFFDTREKYSYEQDKKINTKKSSKFKSIKTSNDSIFSKLKVRNKNLEEYLLKYIKLQEVINTKSDIEEEIIKEDINKDITYEGNKIIVFVERNKQSIYTINGIKSEDITFENSKCKFIFDKRTMELIDYQPQDIEEKVLMKADMDKLIDKESEEREKAKSQNDLQVQKYLLNKRDNNFEVVNHKLAMPFAYRKNEFNRAAMVNYANKHAKNYNRNYPDFGKIGNGDCTNFVSQIIKAGIYLD

Mean predicted aligned error: 14.27 Å

InterPro domains:
  IPR024301 Putative amidase domain [PF12671] (236-277)